Protein AF-A0A3M1CKU2-F1 (afdb_monomer_lite)

Foldseek 3Di:
DDDDDPPPPDPPPPDDVVVLVVLVVVLVVLLVVLVVVLVVLVVVLVVLVVVLVVVLVVLVVVLVVLLVVLVVVLVPDPPCNPVSVVVSVVVSVVSVVVSVVVNVVSVVVSVVVNVVSVVVSVVSVVVSVVSVCVSVVVPPQPFPKWKWKWFQDPFFIKIWIWTAGPVRDIDIDIDRPPPDPVGGGWAFPCVVDPDQQWDQPDWDDDPPDPDTDGDIDRSRRPTCGMDMDMCPPDD

pLDDT: mean 78.22, std 14.96, range [34.41, 97.31]

Sequence (235 aa):
MKYLYGDLTEFPAGENILASLEKMLVMSVELLLFEAAANEILADMENRRGWLAEFLQKLKSIRKDLEVLFRRRIDAENDWGKHFEKLAVQLTEAISSCCTSARNKTVSSVEDEIRQLEHRLSEIRARALEACRKFFTPSSLPIRSNRLTCRLEQGSYYAALSVTDIAGITCVYDSPTPGGEIFTEPRKLSDLVPGRCELAVGLKKSWLKKEPVAEIVKAGDFVLSVVVDSDDSAS

Secondary structure (DSSP, 8-state):
---SS------TT---HHHHHHHHHHHHHHHHHHHHHHHHHHHHHHHHHHHHHHHHHHHHHHHHHHHHHHHHHHTT-TTTHHHHHHHHHHHHHHHHHHHHHHHHHHHHHHHHHHHHHHHHHHHHHHHHHHHHHHHHTT--PPEEEEEEEEEEETTEEEEEEEEEETT--EEEEEEES-S-TTSSSPPBHHHHS-S--EEEEEEE--SS-SS-EEEEEEGGG-B--EEEEE-----

Radius of gyration: 36.43 Å; chains: 1; bounding box: 69×71×118 Å

Structure (mmCIF, N/CA/C/O backbone):
data_AF-A0A3M1CKU2-F1
#
_entry.id   AF-A0A3M1CKU2-F1
#
loop_
_atom_site.group_PDB
_atom_site.id
_atom_site.type_symbol
_atom_site.label_atom_id
_atom_site.label_alt_id
_atom_site.label_comp_id
_atom_site.label_asym_id
_atom_site.label_entity_id
_atom_site.label_seq_id
_atom_site.pdbx_PDB_ins_code
_atom_site.Cartn_x
_atom_site.Cartn_y
_atom_site.Cartn_z
_atom_site.occupancy
_atom_site.B_iso_or_equiv
_atom_site.auth_seq_id
_atom_site.auth_comp_id
_atom_site.auth_asym_id
_atom_site.auth_atom_id
_atom_site.pdbx_PDB_model_num
ATOM 1 N N . MET A 1 1 ? -31.949 -40.329 22.149 1.00 37.47 1 MET A N 1
ATOM 2 C CA . MET A 1 1 ? -30.498 -40.081 22.270 1.00 37.47 1 MET A CA 1
ATOM 3 C C . MET A 1 1 ? -30.302 -38.865 23.156 1.00 37.47 1 MET A C 1
ATOM 5 O O . MET A 1 1 ? -30.868 -37.822 22.867 1.00 37.47 1 MET A O 1
ATOM 9 N N . LYS A 1 2 ? -29.626 -39.069 24.288 1.00 37.75 2 LYS A N 1
ATOM 10 C CA . LYS A 1 2 ? -29.254 -38.072 25.299 1.00 37.75 2 LYS A CA 1
ATOM 11 C C . LYS A 1 2 ? -27.810 -37.623 25.026 1.00 37.75 2 LYS A C 1
ATOM 13 O O . LYS A 1 2 ? -27.028 -38.444 24.555 1.00 37.75 2 LYS A O 1
ATOM 18 N N . TYR A 1 3 ? -27.520 -36.394 25.460 1.00 39.50 3 TYR A N 1
ATOM 19 C CA . TYR A 1 3 ? -26.232 -35.698 25.630 1.00 39.50 3 TYR A CA 1
ATOM 20 C C . TYR A 1 3 ? -25.813 -34.697 24.537 1.00 39.50 3 TYR A C 1
ATOM 22 O O . TYR A 1 3 ? -25.813 -35.023 23.357 1.00 39.50 3 TYR A O 1
ATOM 30 N N . LEU A 1 4 ? -25.406 -33.511 25.038 1.00 39.44 4 LEU A N 1
ATOM 31 C CA . LEU A 1 4 ? -24.674 -32.379 24.429 1.00 39.44 4 LEU A CA 1
ATOM 32 C C . LEU A 1 4 ? -25.415 -31.091 24.005 1.00 39.44 4 LEU A C 1
ATOM 34 O O . LEU A 1 4 ? -24.950 -30.420 23.101 1.00 39.44 4 LEU A O 1
ATOM 38 N N . TYR A 1 5 ? -26.477 -30.652 24.694 1.00 42.12 5 TYR A N 1
ATOM 39 C CA . TYR A 1 5 ? -26.958 -29.248 24.582 1.00 42.12 5 TYR A CA 1
ATOM 40 C C . TYR A 1 5 ? -27.562 -28.707 25.893 1.00 42.12 5 TYR A C 1
ATOM 42 O O . TYR A 1 5 ? -28.572 -28.013 25.880 1.00 42.12 5 TYR A O 1
ATOM 50 N N . GLY A 1 6 ? -27.008 -29.093 27.046 1.00 39.06 6 GLY A N 1
ATOM 51 C CA . GLY A 1 6 ? -27.710 -28.966 28.331 1.00 39.06 6 GLY A CA 1
ATOM 52 C C . GLY A 1 6 ? -27.014 -28.199 29.448 1.00 39.06 6 GLY A C 1
ATOM 53 O O . GLY A 1 6 ? -27.461 -28.360 30.572 1.00 39.06 6 GLY A O 1
ATOM 54 N N . ASP A 1 7 ? -25.946 -27.435 29.191 1.00 41.53 7 ASP A N 1
ATOM 55 C CA . ASP A 1 7 ? -25.287 -26.671 30.271 1.00 41.53 7 ASP A CA 1
ATOM 56 C C . ASP A 1 7 ? -24.643 -25.349 29.812 1.00 41.53 7 ASP A C 1
ATOM 58 O O . ASP A 1 7 ? -23.622 -24.903 30.323 1.00 41.53 7 ASP A O 1
ATOM 62 N N . LEU A 1 8 ? -25.262 -24.693 28.828 1.00 43.75 8 LEU A N 1
ATOM 63 C CA . LEU A 1 8 ? -25.178 -23.237 28.718 1.00 43.75 8 LEU A CA 1
ATOM 64 C C . LEU A 1 8 ? -26.474 -22.694 29.309 1.00 43.75 8 LEU A C 1
ATOM 66 O O . LEU A 1 8 ? -27.386 -22.293 28.589 1.00 43.75 8 LEU A O 1
ATOM 70 N N . THR A 1 9 ? -26.587 -22.780 30.634 1.00 39.66 9 THR A N 1
ATOM 71 C CA . THR A 1 9 ? -27.531 -21.963 31.392 1.00 39.66 9 THR A CA 1
ATOM 72 C C . THR A 1 9 ? -27.326 -20.515 30.962 1.00 39.66 9 THR A C 1
ATOM 74 O O . THR A 1 9 ? -26.259 -19.958 31.203 1.00 39.66 9 THR A O 1
ATOM 77 N N . GLU A 1 10 ? -28.312 -19.993 30.233 1.00 44.41 10 GLU A N 1
ATOM 78 C CA . GLU A 1 10 ? -28.584 -18.583 29.948 1.00 44.41 10 GLU A CA 1
ATOM 79 C C . GLU A 1 10 ? -27.350 -17.676 30.039 1.00 44.41 10 GLU A C 1
ATOM 81 O O . GLU A 1 10 ? -27.072 -17.063 31.070 1.00 44.41 10 GLU A O 1
ATOM 86 N N . PHE A 1 11 ? -26.598 -17.579 28.935 1.00 43.34 11 PHE A N 1
ATOM 87 C CA . PHE A 1 11 ? -25.601 -16.520 28.803 1.00 43.34 11 PHE A CA 1
ATOM 88 C C . PHE A 1 11 ? -26.337 -15.181 29.023 1.00 43.34 11 PHE A C 1
ATOM 90 O O . PHE A 1 11 ? -27.325 -14.941 28.319 1.00 43.34 11 PHE A O 1
ATOM 97 N N . PRO A 1 12 ? -25.912 -14.315 29.967 1.00 47.09 12 PRO A N 1
ATOM 98 C CA . PRO A 1 12 ? -26.720 -13.187 30.457 1.00 47.09 12 PRO A CA 1
ATOM 99 C C . PRO A 1 12 ? -27.177 -12.185 29.384 1.00 47.09 12 PRO A C 1
ATOM 101 O O . PRO A 1 12 ? -28.039 -11.352 29.643 1.00 47.09 12 PRO A O 1
ATOM 104 N N . ALA A 1 13 ? -26.595 -12.250 28.185 1.00 53.44 13 ALA A N 1
ATOM 105 C CA . ALA A 1 13 ? -26.835 -11.327 27.084 1.00 53.44 13 ALA A CA 1
ATOM 106 C C . ALA A 1 13 ? -27.963 -11.746 26.116 1.00 53.44 13 ALA A C 1
ATOM 108 O O . ALA A 1 13 ? -28.305 -10.967 25.232 1.00 53.44 13 ALA A O 1
ATOM 109 N N . GLY A 1 14 ? -28.539 -12.953 26.222 1.00 55.00 14 GLY A N 1
ATOM 110 C CA . GLY A 1 14 ? -29.572 -13.410 25.272 1.00 55.00 14 GLY A CA 1
ATOM 111 C C . GLY A 1 14 ? -29.089 -13.514 23.813 1.00 55.00 14 GLY A C 1
ATOM 112 O O . GLY A 1 14 ? -29.900 -13.594 22.889 1.00 55.00 14 GLY A O 1
ATOM 113 N N . GLU A 1 15 ? -27.774 -13.503 23.587 1.00 57.62 15 GLU A N 1
ATOM 114 C CA . GLU A 1 15 ? -27.179 -13.522 22.255 1.00 57.62 15 GLU A CA 1
ATOM 115 C C . GLU A 1 15 ? -27.093 -14.944 21.694 1.00 57.62 15 GLU A C 1
ATOM 117 O O . GLU A 1 15 ? -26.625 -15.886 22.338 1.00 57.62 15 GLU A O 1
ATOM 122 N N . ASN A 1 16 ? -27.522 -15.100 20.442 1.00 68.69 16 ASN A N 1
ATOM 123 C CA . ASN A 1 16 ? -27.410 -16.355 19.712 1.00 68.69 16 ASN A CA 1
ATOM 124 C C . ASN A 1 16 ? -25.954 -16.572 19.260 1.00 68.69 16 ASN A C 1
ATOM 126 O O . ASN A 1 16 ? -25.565 -16.171 18.164 1.00 68.69 16 ASN A O 1
ATOM 130 N N . ILE A 1 17 ? -25.160 -17.228 20.110 1.00 68.31 17 ILE A N 1
ATOM 131 C CA . ILE A 1 17 ? -23.734 -17.529 19.881 1.00 68.31 17 ILE A CA 1
ATOM 132 C C . ILE A 1 17 ? -23.503 -18.240 18.539 1.00 68.31 17 ILE A C 1
ATOM 134 O O . ILE A 1 17 ? -22.535 -17.940 17.844 1.00 68.31 17 ILE A O 1
ATOM 138 N N . LEU A 1 18 ? -24.399 -19.149 18.137 1.00 75.31 18 LEU A N 1
ATOM 139 C CA . LEU A 1 18 ? -24.287 -19.852 16.855 1.00 75.31 18 LEU A CA 1
ATOM 140 C C . LEU A 1 18 ? -24.434 -18.890 15.669 1.00 75.31 18 LEU A C 1
ATOM 142 O O . LEU A 1 18 ? -23.650 -18.968 14.728 1.00 75.31 18 LEU A O 1
ATOM 146 N N . ALA A 1 19 ? -25.371 -17.942 15.743 1.00 73.12 19 ALA A N 1
ATOM 147 C CA . ALA A 1 19 ? -25.525 -16.909 14.720 1.00 73.12 19 ALA A CA 1
ATOM 148 C C . ALA A 1 19 ? -24.319 -15.951 14.675 1.00 73.12 19 ALA A C 1
ATOM 150 O O . ALA A 1 19 ? -23.937 -15.489 13.601 1.00 73.12 19 ALA A O 1
ATOM 151 N N . SER A 1 20 ? -23.692 -15.659 15.819 1.00 70.81 20 SER A N 1
ATOM 152 C CA . SER A 1 20 ? -22.456 -14.865 15.870 1.00 70.81 20 SER A CA 1
ATOM 153 C C . SER A 1 20 ? -21.267 -15.610 15.256 1.00 70.81 20 SER A C 1
ATOM 155 O O . SER A 1 20 ? -20.510 -15.016 14.490 1.00 70.81 20 SER A O 1
ATOM 157 N N . LEU A 1 21 ? -21.133 -16.915 15.519 1.00 74.88 21 LEU A N 1
ATOM 158 C CA . LEU A 1 21 ? -20.111 -17.768 14.900 1.00 74.88 21 LEU A CA 1
ATOM 159 C C . LEU A 1 21 ? -20.299 -17.885 13.383 1.00 74.88 21 LEU A C 1
ATOM 161 O O . LEU A 1 21 ? -19.323 -17.808 12.641 1.00 74.88 21 LEU A O 1
ATOM 165 N N . GLU A 1 22 ? -21.538 -18.021 12.912 1.00 81.25 22 GLU A N 1
ATOM 166 C CA . GLU A 1 22 ? -21.852 -18.025 11.481 1.00 81.25 22 GLU A CA 1
ATOM 167 C C . GLU A 1 22 ? -21.441 -16.701 10.819 1.00 81.25 22 GLU A C 1
ATOM 169 O O . GLU A 1 22 ? -20.703 -16.705 9.834 1.00 81.25 22 GLU A O 1
ATOM 174 N N . LYS A 1 23 ? -21.829 -15.558 11.404 1.00 80.75 23 LYS A N 1
ATOM 175 C CA . LYS A 1 23 ? -21.418 -14.227 10.923 1.00 80.75 23 LYS A CA 1
ATOM 176 C C . LYS A 1 23 ? -19.901 -14.046 10.929 1.00 80.75 23 LYS A C 1
ATOM 178 O O . LYS A 1 23 ? -19.362 -13.432 10.011 1.00 80.75 23 LYS A O 1
ATOM 183 N N . MET A 1 24 ? -19.220 -14.585 11.939 1.00 81.50 24 MET A N 1
ATOM 184 C CA . MET A 1 24 ? -17.763 -14.535 12.040 1.00 81.50 24 MET A CA 1
ATOM 185 C C . MET A 1 24 ? -17.117 -15.314 10.896 1.00 81.50 24 MET A C 1
ATOM 187 O O . MET A 1 24 ? -16.242 -14.778 10.225 1.00 81.50 24 MET A O 1
ATOM 191 N N . LEU A 1 25 ? -17.577 -16.541 10.631 1.00 82.88 25 LEU A N 1
ATOM 192 C CA . LEU A 1 25 ? -17.074 -17.356 9.524 1.00 82.88 25 LEU A CA 1
ATOM 193 C C . LEU A 1 25 ? -17.294 -16.672 8.170 1.00 82.88 25 LEU A C 1
ATOM 195 O O . LEU A 1 25 ? -16.375 -16.643 7.355 1.00 82.88 25 LEU A O 1
ATOM 199 N N . VAL A 1 26 ? -18.472 -16.079 7.947 1.00 87.88 26 VAL A N 1
ATOM 200 C CA . VAL A 1 26 ? -18.772 -15.320 6.720 1.00 87.88 26 VAL A CA 1
ATOM 201 C C . VAL A 1 26 ? -17.809 -14.143 6.558 1.00 87.88 26 VAL A C 1
ATOM 203 O O . VAL A 1 26 ? -17.167 -14.026 5.516 1.00 87.88 26 VAL A O 1
ATOM 206 N N . MET A 1 27 ? -17.636 -13.323 7.601 1.00 88.38 27 MET A N 1
ATOM 207 C CA . MET A 1 27 ? -16.682 -12.210 7.585 1.00 88.38 27 MET A CA 1
ATOM 208 C C . MET A 1 27 ? -15.252 -12.704 7.324 1.00 88.38 27 MET A C 1
ATOM 210 O O . MET A 1 27 ? -14.544 -12.116 6.512 1.00 88.38 27 MET A O 1
ATOM 214 N N . SER A 1 28 ? -14.804 -13.774 7.987 1.00 81.25 28 SER A N 1
ATOM 215 C CA . SER A 1 28 ? -13.455 -14.313 7.792 1.00 81.25 28 SER A CA 1
ATOM 216 C C . SER A 1 28 ? -13.220 -14.758 6.348 1.00 81.25 28 SER A C 1
ATOM 218 O O . SER A 1 28 ? -12.161 -14.474 5.793 1.00 81.25 28 SER A O 1
ATOM 220 N N . VAL A 1 29 ? -14.204 -15.407 5.718 1.00 92.12 29 VAL A N 1
ATOM 221 C CA . VAL A 1 29 ? -14.121 -15.781 4.298 1.00 92.12 29 VAL A CA 1
ATOM 222 C C . VAL A 1 29 ? -14.060 -14.538 3.407 1.00 92.12 29 VAL A C 1
ATOM 224 O O . VAL A 1 29 ? -13.216 -14.482 2.515 1.00 92.12 29 VAL A O 1
ATOM 227 N N . GLU A 1 30 ? -14.890 -13.522 3.655 1.00 90.38 30 GLU A N 1
ATOM 228 C CA . GLU A 1 30 ? -14.845 -12.259 2.904 1.00 90.38 30 GLU A CA 1
ATOM 229 C C . GLU A 1 30 ? -13.482 -11.562 3.024 1.00 90.38 30 GLU A C 1
ATOM 231 O O . GLU A 1 30 ? -12.923 -11.122 2.019 1.00 90.38 30 GLU A O 1
ATOM 236 N N . LEU A 1 31 ? -12.910 -11.509 4.230 1.00 86.19 31 LEU A N 1
ATOM 237 C CA . LEU A 1 31 ? -11.593 -10.916 4.465 1.00 86.19 31 LEU A CA 1
ATOM 238 C C . LEU A 1 31 ? -10.481 -11.666 3.732 1.00 86.19 31 LEU A C 1
ATOM 240 O O . LEU A 1 31 ? -9.637 -11.019 3.116 1.00 86.19 31 LEU A O 1
ATOM 244 N N . LEU A 1 32 ? -10.512 -13.001 3.727 1.00 88.31 32 LEU A N 1
ATOM 245 C CA . LEU A 1 32 ? -9.554 -13.811 2.968 1.00 88.31 32 LEU A CA 1
ATOM 246 C C . LEU A 1 32 ? -9.661 -13.556 1.457 1.00 88.31 32 LEU A C 1
ATOM 248 O O . LEU A 1 32 ? -8.644 -13.484 0.769 1.00 88.31 32 LEU A O 1
ATOM 252 N N . LEU A 1 33 ? -10.877 -13.376 0.932 1.00 94.38 33 LEU A N 1
ATOM 253 C CA . LEU A 1 33 ? -11.084 -13.025 -0.476 1.00 94.38 33 LEU A CA 1
ATOM 254 C C . LEU A 1 33 ? -10.551 -11.621 -0.799 1.00 94.38 33 LEU A C 1
ATOM 256 O O . LEU A 1 33 ? -9.923 -11.428 -1.841 1.00 94.38 33 LEU A O 1
ATOM 260 N N . PHE A 1 34 ? -10.761 -10.643 0.088 1.00 92.25 34 PHE A N 1
ATOM 261 C CA . PHE A 1 34 ? -10.198 -9.301 -0.080 1.00 92.25 34 PHE A CA 1
ATOM 262 C C . PHE A 1 34 ? -8.671 -9.296 0.008 1.00 92.25 34 PHE A C 1
ATOM 264 O O . PHE A 1 34 ? -8.025 -8.598 -0.771 1.00 92.25 34 PHE A O 1
ATOM 271 N N . GLU A 1 35 ? -8.091 -10.083 0.912 1.00 90.50 35 GLU A N 1
ATOM 272 C CA . GLU A 1 35 ? -6.643 -10.240 1.035 1.00 90.50 35 GLU A CA 1
ATOM 273 C C . GLU A 1 35 ? -6.039 -10.866 -0.227 1.00 90.50 35 GLU A C 1
ATOM 275 O O . GLU A 1 35 ? -5.068 -10.337 -0.770 1.00 90.50 35 GLU A O 1
ATOM 280 N N . ALA A 1 36 ? -6.648 -11.933 -0.753 1.00 94.00 36 ALA A N 1
ATOM 281 C CA . ALA A 1 36 ? -6.222 -12.549 -2.007 1.00 94.00 36 ALA A CA 1
ATOM 282 C C . ALA A 1 36 ? -6.248 -11.542 -3.171 1.00 94.00 36 ALA A C 1
ATOM 284 O O . ALA A 1 36 ? -5.242 -11.373 -3.861 1.00 94.00 36 ALA A O 1
ATOM 285 N N . ALA A 1 37 ? -7.349 -10.801 -3.331 1.00 95.06 37 ALA A N 1
ATOM 286 C CA . ALA A 1 37 ? -7.475 -9.783 -4.374 1.00 95.06 37 ALA A CA 1
ATOM 287 C C . ALA A 1 37 ? -6.471 -8.624 -4.203 1.00 95.06 37 ALA A C 1
ATOM 289 O O . ALA A 1 37 ? -5.939 -8.103 -5.185 1.00 95.06 37 ALA A O 1
ATOM 290 N N . ALA A 1 38 ? -6.185 -8.211 -2.964 1.00 92.38 38 ALA A N 1
ATOM 291 C CA . ALA A 1 38 ? -5.171 -7.197 -2.685 1.00 92.38 38 ALA A CA 1
ATOM 292 C C . ALA A 1 38 ? -3.764 -7.685 -3.065 1.00 92.38 38 ALA A C 1
ATOM 294 O O . ALA A 1 38 ? -2.995 -6.929 -3.661 1.00 92.38 38 ALA A O 1
ATOM 295 N N . ASN A 1 39 ? -3.443 -8.946 -2.766 1.00 93.31 39 ASN A N 1
ATOM 296 C CA . ASN A 1 39 ? -2.162 -9.557 -3.115 1.00 93.31 39 ASN A CA 1
ATOM 297 C C . ASN A 1 39 ? -1.973 -9.684 -4.633 1.00 93.31 39 ASN A C 1
ATOM 299 O O . ASN A 1 39 ? -0.881 -9.409 -5.126 1.00 93.31 39 ASN A O 1
ATOM 303 N N . GLU A 1 40 ? -3.027 -10.020 -5.382 1.00 96.69 40 GLU A N 1
ATOM 304 C CA . GLU A 1 40 ? -2.993 -10.025 -6.852 1.00 96.69 40 GLU A CA 1
ATOM 305 C C . GLU A 1 40 ? -2.669 -8.636 -7.418 1.00 96.69 40 GLU A C 1
ATOM 307 O O . GLU A 1 40 ? -1.781 -8.498 -8.257 1.00 96.69 40 GLU A O 1
ATOM 312 N N . ILE A 1 41 ? -3.316 -7.583 -6.907 1.00 95.56 41 ILE A N 1
ATOM 313 C CA . ILE A 1 41 ? -3.045 -6.206 -7.348 1.00 95.56 41 ILE A CA 1
ATOM 314 C C . ILE A 1 41 ? -1.608 -5.786 -7.024 1.00 95.56 41 ILE A C 1
ATOM 316 O O . ILE A 1 41 ? -0.950 -5.150 -7.849 1.00 95.56 41 ILE A O 1
ATOM 320 N N . LEU A 1 42 ? -1.105 -6.136 -5.838 1.00 94.62 42 LEU A N 1
ATOM 321 C CA . LEU A 1 42 ? 0.278 -5.846 -5.456 1.00 94.62 42 LEU A CA 1
ATOM 322 C C . LEU A 1 42 ? 1.279 -6.566 -6.370 1.00 94.62 42 LEU A C 1
ATOM 324 O O . LEU A 1 42 ? 2.264 -5.956 -6.790 1.00 94.62 42 LEU A O 1
ATOM 328 N N . ALA A 1 43 ? 1.008 -7.825 -6.722 1.00 96.56 43 ALA A N 1
ATOM 329 C CA . ALA A 1 43 ? 1.819 -8.575 -7.674 1.00 96.56 43 ALA A CA 1
ATOM 330 C C . ALA A 1 43 ? 1.796 -7.931 -9.072 1.00 96.56 43 ALA A C 1
ATOM 332 O O . ALA A 1 43 ? 2.846 -7.779 -9.696 1.00 96.56 43 ALA A O 1
ATOM 333 N N . ASP A 1 44 ? 0.632 -7.475 -9.542 1.00 96.81 44 ASP A N 1
ATOM 334 C CA . ASP A 1 44 ? 0.502 -6.764 -10.817 1.00 96.81 44 ASP A CA 1
ATOM 335 C C . ASP A 1 44 ? 1.289 -5.447 -10.837 1.00 96.81 44 ASP A C 1
ATOM 337 O O . ASP A 1 44 ? 1.977 -5.149 -11.818 1.00 96.81 44 ASP A O 1
ATOM 341 N N . MET A 1 45 ? 1.243 -4.669 -9.752 1.00 95.69 45 MET A N 1
ATOM 342 C CA . MET A 1 45 ? 2.039 -3.444 -9.620 1.00 95.69 45 MET A CA 1
ATOM 343 C C . MET A 1 45 ? 3.541 -3.738 -9.699 1.00 95.69 45 MET A C 1
ATOM 345 O O . MET A 1 45 ? 4.273 -3.024 -10.391 1.00 95.69 45 MET A O 1
ATOM 349 N N . GLU A 1 46 ? 4.004 -4.790 -9.022 1.00 95.94 46 GLU A N 1
ATOM 350 C CA . GLU A 1 46 ? 5.410 -5.193 -9.047 1.00 95.94 46 GLU A CA 1
ATOM 351 C C . GLU A 1 46 ? 5.833 -5.669 -10.442 1.00 95.94 46 GLU A C 1
ATOM 353 O O . GLU A 1 46 ? 6.858 -5.228 -10.965 1.00 95.94 46 GLU A O 1
ATOM 358 N N . ASN A 1 47 ? 4.993 -6.462 -11.113 1.00 97.12 47 ASN A N 1
ATOM 359 C CA . ASN A 1 47 ? 5.222 -6.898 -12.490 1.00 97.12 47 ASN A CA 1
ATOM 360 C C . ASN A 1 47 ? 5.348 -5.708 -13.456 1.00 97.12 47 ASN A C 1
ATOM 362 O O . ASN A 1 47 ? 6.242 -5.687 -14.305 1.00 97.12 47 ASN A O 1
ATOM 366 N N . ARG A 1 48 ? 4.495 -4.683 -13.317 1.00 95.75 48 ARG A N 1
ATOM 367 C CA . ARG A 1 48 ? 4.552 -3.462 -14.143 1.00 95.75 48 ARG A CA 1
ATOM 368 C C . ARG A 1 48 ? 5.828 -2.659 -13.896 1.00 95.75 48 ARG A C 1
ATOM 370 O O . ARG A 1 48 ? 6.445 -2.184 -14.853 1.00 95.75 48 ARG A O 1
ATOM 377 N N . ARG A 1 49 ? 6.264 -2.546 -12.638 1.00 95.31 49 ARG A N 1
ATOM 378 C CA . ARG A 1 49 ? 7.534 -1.897 -12.269 1.00 95.31 49 ARG A CA 1
ATOM 379 C C . ARG A 1 49 ? 8.739 -2.658 -12.818 1.00 95.31 49 ARG A C 1
ATOM 381 O O . ARG A 1 49 ? 9.622 -2.037 -13.412 1.00 95.31 49 ARG A O 1
ATOM 388 N N . GLY A 1 50 ? 8.744 -3.984 -12.684 1.00 96.81 50 GLY A N 1
ATOM 389 C CA . GLY A 1 50 ? 9.777 -4.860 -13.236 1.00 96.81 50 GLY A CA 1
ATOM 390 C C . GLY A 1 50 ? 9.875 -4.739 -14.756 1.00 96.81 50 GLY A C 1
ATOM 391 O O . GLY A 1 50 ? 10.954 -4.478 -15.293 1.00 96.81 50 GLY A O 1
ATOM 392 N N . TRP A 1 51 ? 8.737 -4.807 -15.453 1.00 97.31 51 TRP A N 1
ATOM 393 C CA . TRP A 1 51 ? 8.676 -4.616 -16.902 1.00 97.31 51 TRP A CA 1
ATOM 394 C C . TRP A 1 51 ? 9.214 -3.246 -17.335 1.00 97.31 51 TRP A C 1
ATOM 396 O O . TRP A 1 51 ? 10.002 -3.160 -18.280 1.00 97.31 51 TRP A O 1
ATOM 406 N N . LEU A 1 52 ? 8.839 -2.169 -16.633 1.00 96.50 52 LEU A N 1
ATOM 407 C CA . LEU A 1 52 ? 9.326 -0.824 -16.937 1.00 96.50 52 LEU A CA 1
ATOM 408 C C . LEU A 1 52 ? 10.848 -0.730 -16.767 1.00 96.50 52 LEU A C 1
ATOM 410 O O . LEU A 1 52 ? 11.527 -0.152 -17.618 1.00 96.50 52 LEU A O 1
ATOM 414 N N . ALA A 1 53 ? 11.396 -1.316 -15.701 1.00 96.00 53 ALA A N 1
ATOM 415 C CA . ALA A 1 53 ? 12.836 -1.350 -15.472 1.00 96.00 53 ALA A CA 1
ATOM 416 C C . ALA A 1 53 ? 13.574 -2.074 -16.613 1.00 96.00 53 ALA A C 1
ATOM 418 O O . ALA A 1 53 ? 14.531 -1.522 -17.172 1.00 96.00 53 ALA A O 1
ATOM 419 N N . GLU A 1 54 ? 13.089 -3.250 -17.025 1.00 96.81 54 GLU A N 1
ATOM 420 C CA . GLU A 1 54 ? 13.644 -3.988 -18.164 1.00 96.81 54 GLU A CA 1
ATOM 421 C C . GLU A 1 54 ? 13.558 -3.198 -19.471 1.00 96.81 54 GLU A C 1
ATOM 423 O O . GLU A 1 54 ? 14.526 -3.137 -20.234 1.00 96.81 54 GLU A O 1
ATOM 428 N N . PHE A 1 55 ? 12.404 -2.584 -19.743 1.00 95.44 55 PHE A N 1
ATOM 429 C CA . PHE A 1 55 ? 12.190 -1.776 -20.936 1.00 95.44 55 PHE A CA 1
ATOM 430 C C . PHE A 1 55 ? 13.187 -0.615 -20.999 1.00 95.44 55 PHE A C 1
ATOM 432 O O . PHE A 1 55 ? 13.845 -0.411 -22.021 1.00 95.44 55 PHE A O 1
ATOM 439 N N . LEU A 1 56 ? 13.363 0.116 -19.894 1.00 94.81 56 LEU A N 1
ATOM 440 C CA . LEU A 1 56 ? 14.307 1.231 -19.818 1.00 94.81 56 LEU A CA 1
ATOM 441 C C . LEU A 1 56 ? 15.761 0.773 -19.976 1.00 94.81 56 LEU A C 1
ATOM 443 O O . LEU A 1 56 ? 16.563 1.486 -20.586 1.00 94.81 56 LEU A O 1
ATOM 447 N N . GLN A 1 57 ? 16.113 -0.403 -19.456 1.00 96.06 57 GLN A N 1
ATOM 448 C CA . GLN A 1 57 ? 17.439 -0.985 -19.648 1.00 96.06 57 GLN A CA 1
ATOM 449 C C . GLN A 1 57 ? 17.675 -1.376 -21.112 1.00 96.06 57 GLN A C 1
ATOM 451 O O . GLN A 1 57 ? 18.702 -0.997 -21.681 1.00 96.06 57 GLN A O 1
ATOM 456 N N . LYS A 1 58 ? 16.715 -2.062 -21.747 1.00 94.44 58 LYS A N 1
ATOM 457 C CA . LYS A 1 58 ? 16.768 -2.431 -23.173 1.00 94.44 58 LYS A CA 1
ATOM 458 C C . LYS A 1 58 ? 16.880 -1.191 -24.059 1.00 94.44 58 LYS A C 1
ATOM 460 O O . LYS A 1 58 ? 17.743 -1.141 -24.929 1.00 94.44 58 LYS A O 1
ATOM 465 N N . LEU A 1 59 ? 16.092 -0.154 -23.783 1.00 93.50 59 LEU A N 1
ATOM 466 C CA . LEU A 1 59 ? 16.129 1.111 -24.518 1.00 93.50 59 LEU A CA 1
ATOM 467 C C . LEU A 1 59 ? 17.500 1.802 -24.415 1.00 93.50 59 LEU A C 1
ATOM 469 O O . LEU A 1 59 ? 18.025 2.290 -25.416 1.00 93.50 59 LEU A O 1
ATOM 473 N N . LYS A 1 60 ? 18.108 1.814 -23.219 1.00 92.38 60 LYS A N 1
ATOM 474 C CA . LYS A 1 60 ? 19.474 2.326 -23.018 1.00 92.38 60 LYS A CA 1
ATOM 475 C C . LYS A 1 60 ? 20.517 1.495 -23.769 1.00 92.38 60 LYS A C 1
ATOM 477 O O . LYS A 1 60 ? 21.429 2.084 -24.344 1.00 92.38 60 LYS A O 1
ATOM 482 N N . SER A 1 61 ? 20.386 0.165 -23.773 1.00 93.69 61 SER A N 1
ATOM 483 C CA . SER A 1 61 ? 21.293 -0.723 -24.515 1.00 93.69 61 SER A CA 1
ATOM 484 C C . SER A 1 61 ? 21.220 -0.452 -26.010 1.00 93.69 61 SER A C 1
ATOM 486 O O . SER A 1 61 ? 22.241 -0.140 -26.607 1.00 93.69 61 SER A O 1
ATOM 488 N N . ILE A 1 62 ? 20.013 -0.448 -26.587 1.00 90.50 62 ILE A N 1
ATOM 489 C CA . ILE A 1 62 ? 19.794 -0.190 -28.018 1.00 90.50 62 ILE A CA 1
ATOM 490 C C . ILE A 1 62 ? 20.424 1.141 -28.429 1.00 90.50 62 ILE A C 1
ATOM 492 O O . ILE A 1 62 ? 21.142 1.208 -29.424 1.00 90.50 62 ILE A O 1
ATOM 496 N N . ARG A 1 63 ? 20.200 2.200 -27.640 1.00 89.44 63 ARG A N 1
ATOM 497 C CA . ARG A 1 63 ? 20.819 3.504 -27.891 1.00 89.44 63 ARG A CA 1
ATOM 498 C C . ARG A 1 63 ? 22.348 3.409 -27.911 1.00 89.44 63 ARG A C 1
ATOM 500 O O . ARG A 1 63 ? 22.970 3.909 -28.843 1.00 89.44 63 ARG A O 1
ATOM 507 N N . LYS A 1 64 ? 22.947 2.774 -26.900 1.00 91.06 64 LYS A N 1
ATOM 508 C CA . LYS A 1 64 ? 24.404 2.621 -26.788 1.00 91.06 64 LYS A CA 1
ATOM 509 C C . LYS A 1 64 ? 24.981 1.799 -27.944 1.00 91.06 64 LYS A C 1
ATOM 511 O O . LYS A 1 64 ? 26.011 2.174 -28.493 1.00 91.06 64 LYS A O 1
ATOM 516 N N . ASP A 1 65 ? 24.322 0.708 -28.318 1.00 90.81 65 ASP A N 1
ATOM 517 C CA . ASP A 1 65 ? 24.765 -0.176 -29.397 1.00 90.81 65 ASP A CA 1
ATOM 518 C C . ASP A 1 65 ? 24.746 0.559 -30.742 1.00 90.81 65 ASP A C 1
ATOM 520 O O . ASP A 1 65 ? 25.716 0.491 -31.499 1.00 90.81 65 ASP A O 1
ATOM 524 N N . LEU A 1 66 ? 23.699 1.350 -31.001 1.00 87.12 66 LEU A N 1
ATOM 525 C CA . LEU A 1 66 ? 23.617 2.211 -32.181 1.00 87.12 66 LEU A CA 1
ATOM 526 C C . LEU A 1 66 ? 24.713 3.287 -32.182 1.00 87.12 66 LEU A C 1
ATOM 528 O O . LEU A 1 66 ? 25.409 3.436 -33.184 1.00 87.12 66 LEU A O 1
ATOM 532 N N . GLU A 1 67 ? 24.928 3.990 -31.065 1.00 85.00 67 GLU A N 1
ATOM 533 C CA . GLU A 1 67 ? 26.002 4.989 -30.932 1.00 85.00 67 GLU A CA 1
ATOM 534 C C . GLU A 1 67 ? 27.393 4.384 -31.211 1.00 85.00 67 GLU A C 1
ATOM 536 O O . GLU A 1 67 ? 28.212 4.986 -31.909 1.00 85.00 67 GLU A O 1
ATOM 541 N N . VAL A 1 68 ? 27.662 3.173 -30.709 1.00 88.69 68 VAL A N 1
ATOM 542 C CA . VAL A 1 68 ? 28.923 2.453 -30.950 1.00 88.69 68 VAL A CA 1
ATOM 543 C C . VAL A 1 68 ? 29.065 2.042 -32.416 1.00 88.69 68 VAL A C 1
ATOM 545 O O . VAL A 1 68 ? 30.151 2.190 -32.980 1.00 88.69 68 VAL A O 1
ATOM 548 N N . LEU A 1 69 ? 27.999 1.538 -33.045 1.00 86.38 69 LEU A N 1
ATOM 549 C CA . LEU A 1 69 ? 28.011 1.153 -34.458 1.00 86.38 69 LEU A CA 1
ATOM 550 C C . LEU A 1 69 ? 28.292 2.350 -35.371 1.00 86.38 69 LEU A C 1
ATOM 552 O O . LEU A 1 69 ? 29.119 2.233 -36.276 1.00 86.38 69 LEU A O 1
ATOM 556 N N . PHE A 1 70 ? 27.669 3.504 -35.107 1.00 82.38 70 PHE A N 1
ATOM 557 C CA . PHE A 1 70 ? 27.930 4.718 -35.878 1.00 82.38 70 PHE A CA 1
ATOM 558 C C . PHE A 1 70 ? 29.371 5.198 -35.713 1.00 82.38 70 PHE A C 1
ATOM 560 O O . PHE A 1 70 ? 30.031 5.438 -36.720 1.00 82.38 70 PHE A O 1
ATOM 567 N N . ARG A 1 71 ? 29.904 5.252 -34.482 1.00 80.56 71 ARG A N 1
ATOM 568 C CA . ARG A 1 71 ? 31.308 5.643 -34.244 1.00 80.56 71 ARG A CA 1
ATOM 569 C C . ARG A 1 71 ? 32.299 4.737 -34.967 1.00 80.56 71 ARG A C 1
ATOM 571 O O . ARG A 1 71 ? 33.134 5.229 -35.712 1.00 80.56 71 ARG A O 1
ATOM 578 N N . ARG A 1 72 ? 32.137 3.415 -34.842 1.00 83.25 72 ARG A N 1
ATOM 579 C CA . ARG A 1 72 ? 32.994 2.441 -35.542 1.00 83.25 72 ARG A CA 1
ATOM 580 C C . ARG A 1 72 ? 32.982 2.622 -37.057 1.00 83.25 72 ARG A C 1
ATOM 582 O O . ARG A 1 72 ? 33.986 2.344 -37.702 1.00 83.25 72 ARG A O 1
ATOM 589 N N . ARG A 1 73 ? 31.846 3.029 -37.630 1.00 80.19 73 ARG A N 1
ATOM 590 C CA . ARG A 1 73 ? 31.728 3.248 -39.073 1.00 80.19 73 ARG A CA 1
ATOM 591 C C . ARG A 1 73 ? 32.382 4.559 -39.512 1.00 80.19 73 ARG A C 1
ATOM 593 O O . ARG A 1 73 ? 33.032 4.557 -40.549 1.00 80.19 73 ARG A O 1
ATOM 600 N N . ILE A 1 74 ? 32.261 5.624 -38.714 1.00 76.12 74 ILE A N 1
ATOM 601 C CA . ILE A 1 74 ? 32.963 6.900 -38.940 1.00 76.12 74 ILE A CA 1
ATOM 602 C C . ILE A 1 74 ? 34.482 6.681 -38.919 1.00 76.12 74 ILE A C 1
ATOM 604 O O . ILE A 1 74 ? 35.169 7.136 -39.826 1.00 76.12 74 ILE A O 1
ATOM 608 N N . ASP A 1 75 ? 34.989 5.930 -37.937 1.00 74.81 75 ASP A N 1
ATOM 609 C CA . ASP A 1 75 ? 36.428 5.684 -37.764 1.00 74.81 75 ASP A CA 1
ATOM 610 C C . ASP A 1 75 ? 37.047 4.822 -38.889 1.00 74.81 75 ASP A C 1
ATOM 612 O O . ASP A 1 75 ? 38.268 4.780 -39.033 1.00 74.81 75 ASP A O 1
ATOM 616 N N . ALA A 1 76 ? 36.230 4.111 -39.678 1.00 75.62 76 ALA A N 1
ATOM 617 C CA . ALA A 1 76 ? 36.686 3.163 -40.699 1.00 75.62 76 ALA A CA 1
ATOM 618 C C . ALA A 1 76 ? 36.771 3.739 -42.131 1.00 75.62 76 ALA A C 1
ATOM 620 O O . ALA A 1 76 ? 37.447 3.148 -42.975 1.00 75.62 76 ALA A O 1
ATOM 621 N N . GLU A 1 77 ? 36.100 4.856 -42.441 1.00 69.94 77 GLU A N 1
ATOM 622 C CA . GLU A 1 77 ? 36.027 5.429 -43.799 1.00 69.94 77 GLU A CA 1
ATOM 623 C C . GLU A 1 77 ? 36.787 6.769 -43.900 1.00 69.94 77 GLU A C 1
ATOM 625 O O . GLU A 1 77 ? 36.269 7.832 -43.565 1.00 69.94 77 GLU A O 1
ATOM 630 N N . ASN A 1 78 ? 38.019 6.726 -44.427 1.00 61.31 78 ASN A N 1
ATOM 631 C CA . ASN A 1 78 ? 38.926 7.885 -44.503 1.00 61.31 78 ASN A CA 1
ATOM 632 C C . ASN A 1 78 ? 38.550 8.954 -45.560 1.00 61.31 78 ASN A C 1
ATOM 634 O O . ASN A 1 78 ? 38.925 10.111 -45.388 1.00 61.31 78 ASN A O 1
ATOM 638 N N . ASP A 1 79 ? 37.796 8.614 -46.616 1.00 59.84 79 ASP A N 1
ATOM 639 C CA . ASP A 1 79 ? 37.544 9.529 -47.757 1.00 59.84 79 ASP A CA 1
ATOM 640 C C . ASP A 1 79 ? 36.173 10.240 -47.736 1.00 59.84 79 ASP A C 1
ATOM 642 O O . ASP A 1 79 ? 36.016 11.306 -48.331 1.00 59.84 79 ASP A O 1
ATOM 646 N N . TRP A 1 80 ? 35.181 9.711 -47.009 1.00 57.41 80 TRP A N 1
ATOM 647 C CA . TRP A 1 80 ? 33.831 10.301 -46.878 1.00 57.41 80 TRP A CA 1
ATOM 648 C C . TRP A 1 80 ? 33.552 10.901 -45.489 1.00 57.41 80 TRP A C 1
ATOM 650 O O . TRP A 1 80 ? 32.448 11.397 -45.226 1.00 57.41 80 TRP A O 1
ATOM 660 N N . GLY A 1 81 ? 34.569 10.905 -44.618 1.00 62.72 81 GLY A N 1
ATOM 661 C CA . GLY A 1 81 ? 34.456 11.137 -43.177 1.00 62.72 81 GLY A CA 1
ATOM 662 C C . GLY A 1 81 ? 33.621 12.356 -42.785 1.00 62.72 81 GLY A C 1
ATOM 663 O O . GLY A 1 81 ? 32.722 12.224 -41.970 1.00 62.72 81 GLY A O 1
ATOM 664 N N . LYS A 1 82 ? 33.800 13.521 -43.425 1.00 69.06 82 LYS A N 1
ATOM 665 C CA . LYS A 1 82 ? 33.092 14.760 -43.023 1.00 69.06 82 LYS A CA 1
ATOM 666 C C . LYS A 1 82 ? 31.585 14.766 -43.314 1.00 69.06 82 LYS A C 1
ATOM 668 O O . LYS A 1 82 ? 30.813 15.331 -42.541 1.00 69.06 82 LYS A O 1
ATOM 673 N N . HIS A 1 83 ? 31.148 14.196 -44.442 1.00 71.25 83 HIS A N 1
ATOM 674 C CA . HIS A 1 83 ? 29.713 14.129 -44.771 1.00 71.25 83 HIS A CA 1
ATOM 675 C C . HIS A 1 83 ? 29.024 13.024 -43.969 1.00 71.25 83 HIS A C 1
ATOM 677 O O . HIS A 1 83 ? 27.909 13.215 -43.481 1.00 71.25 83 HIS A O 1
ATOM 683 N N . PHE A 1 84 ? 29.716 11.898 -43.788 1.00 75.00 84 PHE A N 1
ATOM 684 C CA . PHE A 1 84 ? 29.227 10.782 -42.993 1.00 75.00 84 PHE A CA 1
ATOM 685 C C . PHE A 1 84 ? 29.148 11.129 -41.498 1.00 75.00 84 PHE A C 1
ATOM 687 O O . PHE A 1 84 ? 28.150 10.827 -40.854 1.00 75.00 84 PHE A O 1
ATOM 694 N N . GLU A 1 85 ? 30.131 11.856 -40.962 1.00 78.31 85 GLU A N 1
ATOM 695 C CA . GLU A 1 85 ? 30.147 12.352 -39.581 1.00 78.31 85 GLU A CA 1
ATOM 696 C C . GLU A 1 85 ? 28.949 13.266 -39.296 1.00 78.31 85 GLU A C 1
ATOM 698 O O . GLU A 1 85 ? 28.236 13.065 -38.313 1.00 78.31 85 GLU A O 1
ATOM 703 N N . LYS A 1 86 ? 28.643 14.211 -40.197 1.00 81.94 86 LYS A N 1
ATOM 704 C CA . LYS A 1 86 ? 27.474 15.092 -40.046 1.00 81.94 86 LYS A CA 1
ATOM 705 C C . LYS A 1 86 ? 26.155 14.311 -40.037 1.00 81.94 86 LYS A C 1
ATOM 707 O O . LYS A 1 86 ? 25.285 14.599 -39.216 1.00 81.94 86 LYS A O 1
ATOM 712 N N . LEU A 1 87 ? 26.010 13.316 -40.915 1.00 81.69 87 LEU A N 1
ATOM 713 C CA . LEU A 1 87 ? 24.835 12.437 -40.940 1.00 81.69 87 LEU A CA 1
ATOM 714 C C . LEU A 1 87 ? 24.745 11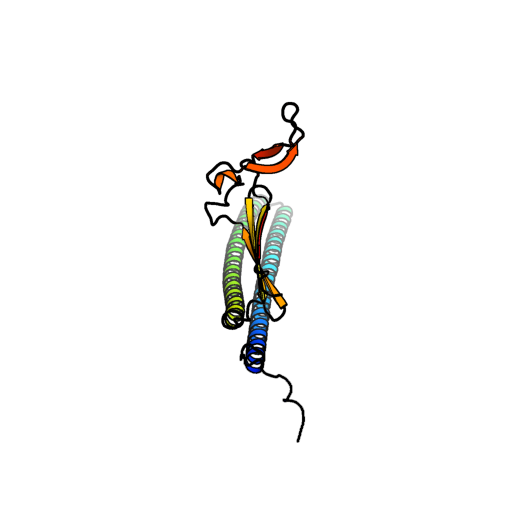.566 -39.682 1.00 81.69 87 LEU A C 1
ATOM 716 O O . LEU A 1 87 ? 23.658 11.395 -39.135 1.00 81.69 87 LEU A O 1
ATOM 720 N N . ALA A 1 88 ? 25.869 11.046 -39.191 1.00 80.50 88 ALA A N 1
ATOM 721 C CA . ALA A 1 88 ? 25.914 10.218 -37.994 1.00 80.50 88 ALA A CA 1
ATOM 722 C C . ALA A 1 88 ? 25.563 11.006 -36.721 1.00 80.50 88 ALA A C 1
ATOM 724 O O . ALA A 1 88 ? 24.854 10.484 -35.858 1.00 80.50 88 ALA A O 1
ATOM 725 N N . VAL A 1 89 ? 25.986 12.271 -36.621 1.00 83.88 89 VAL A N 1
ATOM 726 C CA . VAL A 1 89 ? 25.562 13.182 -35.544 1.00 83.88 89 VAL A CA 1
ATOM 727 C C . VAL A 1 89 ? 24.047 13.396 -35.595 1.00 83.88 89 VAL A C 1
ATOM 729 O O . VAL A 1 89 ? 23.372 13.167 -34.594 1.00 83.88 89 VAL A O 1
ATOM 732 N N . GLN A 1 90 ? 23.493 13.723 -36.769 1.00 87.44 90 GLN A N 1
ATOM 733 C CA . GLN A 1 90 ? 22.046 13.914 -36.944 1.00 87.44 90 GLN A CA 1
ATOM 734 C C . GLN A 1 90 ? 21.238 12.648 -36.618 1.00 87.44 90 GLN A C 1
ATOM 736 O O . GLN A 1 90 ? 20.205 12.722 -35.953 1.00 87.44 90 GLN A O 1
ATOM 741 N N . LEU A 1 91 ? 21.715 11.475 -37.041 1.00 84.62 91 LEU A N 1
ATOM 742 C CA . LEU A 1 91 ? 21.109 10.183 -36.709 1.00 84.62 91 LEU A CA 1
ATOM 743 C C . LEU A 1 91 ? 21.155 9.907 -35.203 1.00 84.62 91 LEU A C 1
ATOM 745 O O . LEU A 1 91 ? 20.159 9.467 -34.633 1.00 84.62 91 LEU A O 1
ATOM 749 N N . THR A 1 92 ? 22.273 10.202 -34.542 1.00 85.00 92 THR A N 1
ATOM 750 C CA . THR A 1 92 ? 22.430 10.005 -33.093 1.00 85.00 92 THR A CA 1
ATOM 751 C C . THR A 1 92 ? 21.510 10.928 -32.291 1.00 85.00 92 THR A C 1
ATOM 753 O O . THR A 1 92 ? 20.901 10.498 -31.306 1.00 85.00 92 THR A O 1
ATOM 756 N N . GLU A 1 93 ? 21.356 12.181 -32.721 1.00 88.94 93 GLU A N 1
ATOM 757 C CA . GLU A 1 93 ? 20.400 13.130 -32.143 1.00 88.94 93 GLU A CA 1
ATOM 758 C C . GLU A 1 93 ? 18.954 12.670 -32.354 1.00 88.94 93 GLU A C 1
ATOM 760 O O . GLU A 1 93 ? 18.167 12.653 -31.403 1.00 88.94 93 GLU A O 1
ATOM 765 N N . ALA A 1 94 ? 18.611 12.217 -33.564 1.00 89.25 94 ALA A N 1
ATOM 766 C CA . ALA A 1 94 ? 17.288 11.683 -33.875 1.00 89.25 94 ALA A CA 1
ATOM 767 C C . ALA A 1 94 ? 16.959 10.439 -33.032 1.00 89.25 94 ALA A C 1
ATOM 769 O O . ALA A 1 94 ? 15.872 10.349 -32.459 1.00 89.25 94 ALA A O 1
ATOM 770 N N . ILE A 1 95 ? 17.913 9.513 -32.880 1.00 88.81 95 ILE A N 1
ATOM 771 C CA . ILE A 1 95 ? 17.782 8.328 -32.021 1.00 88.81 95 ILE A CA 1
ATOM 772 C C . ILE A 1 95 ? 17.623 8.744 -30.559 1.00 88.81 95 ILE A C 1
ATOM 774 O O . ILE A 1 95 ? 16.732 8.246 -29.877 1.00 88.81 95 ILE A O 1
ATOM 778 N N . SER A 1 96 ? 18.430 9.691 -30.076 1.00 89.38 96 SER A N 1
ATOM 779 C CA . SER A 1 96 ? 18.341 10.190 -28.699 1.00 89.38 96 SER A CA 1
ATOM 780 C C . SER A 1 96 ? 16.983 10.832 -28.412 1.00 89.38 96 SER A C 1
ATOM 782 O O . SER A 1 96 ? 16.379 10.561 -27.369 1.00 89.38 96 SER A O 1
ATOM 784 N N . SER A 1 97 ? 16.473 11.634 -29.348 1.00 92.94 97 SER A N 1
ATOM 785 C CA . SER A 1 97 ? 15.141 12.239 -29.276 1.00 92.94 97 SER A CA 1
ATOM 786 C C . SER A 1 97 ? 14.042 11.171 -29.279 1.00 92.94 97 SER A C 1
ATOM 788 O O . SER A 1 97 ? 13.171 11.173 -28.405 1.00 92.94 97 SER A O 1
ATOM 790 N N . CYS A 1 98 ? 14.132 10.185 -30.176 1.00 92.06 98 CYS A N 1
ATOM 791 C CA . CYS A 1 98 ? 13.184 9.075 -30.257 1.00 92.06 98 CYS A CA 1
ATOM 792 C C . CYS A 1 98 ? 13.174 8.228 -28.975 1.00 92.06 98 CYS A C 1
ATOM 794 O O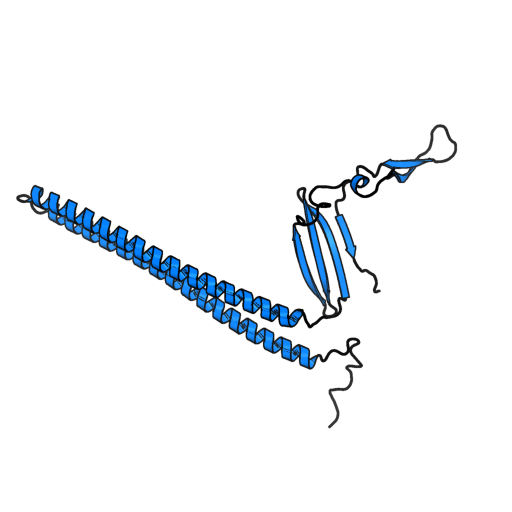 . CYS A 1 98 ? 12.107 7.961 -28.423 1.00 92.06 98 CYS A O 1
ATOM 796 N N . CYS A 1 99 ? 14.345 7.854 -28.448 1.00 91.44 99 CYS A N 1
ATOM 797 C CA . CYS A 1 99 ? 14.467 7.126 -27.185 1.00 91.44 99 CYS A CA 1
ATOM 798 C C . CYS A 1 99 ? 13.911 7.937 -26.010 1.00 91.44 99 CYS A C 1
ATOM 800 O O . CYS A 1 99 ? 13.242 7.381 -25.145 1.00 91.44 99 CYS A O 1
ATOM 802 N N . THR A 1 100 ? 14.145 9.249 -25.973 1.00 93.06 100 THR A N 1
ATOM 803 C CA . THR A 1 100 ? 13.605 10.111 -24.910 1.00 93.06 100 THR A CA 1
ATOM 804 C C . THR A 1 100 ? 12.083 10.206 -24.996 1.00 93.06 100 THR A C 1
ATOM 806 O O . THR A 1 100 ? 11.399 10.060 -23.986 1.00 93.06 100 THR A O 1
ATOM 809 N N . SER A 1 101 ? 11.533 10.368 -26.202 1.00 94.81 101 SER A N 1
ATOM 810 C CA . SER A 1 101 ? 10.084 10.385 -26.423 1.00 94.81 101 SER A CA 1
ATOM 811 C C . SER A 1 101 ? 9.434 9.052 -26.043 1.00 94.81 101 SER A C 1
ATOM 813 O O . SER A 1 101 ? 8.446 9.040 -25.309 1.00 94.81 101 SER A O 1
ATOM 815 N N . ALA A 1 102 ? 10.016 7.929 -26.477 1.00 92.56 102 ALA A N 1
ATOM 816 C CA . ALA A 1 102 ? 9.547 6.589 -26.131 1.00 92.56 102 ALA A CA 1
ATOM 817 C C . ALA A 1 102 ? 9.598 6.351 -24.617 1.00 92.56 102 ALA A C 1
ATOM 819 O O . ALA A 1 102 ? 8.614 5.907 -24.036 1.00 92.56 102 ALA A O 1
ATOM 820 N N . ARG A 1 103 ? 10.706 6.725 -23.962 1.00 95.56 103 ARG A N 1
ATOM 821 C CA . ARG A 1 103 ? 10.837 6.668 -22.503 1.00 95.56 103 ARG A CA 1
ATOM 822 C C . ARG A 1 103 ? 9.712 7.430 -21.815 1.00 95.56 103 ARG A C 1
ATOM 824 O O . ARG A 1 103 ? 9.045 6.855 -20.967 1.00 95.56 103 ARG A O 1
ATOM 831 N N . ASN A 1 104 ? 9.509 8.697 -22.166 1.00 95.75 104 ASN A N 1
ATOM 832 C CA . ASN A 1 104 ? 8.539 9.545 -21.477 1.00 95.75 104 ASN A CA 1
ATOM 833 C C . ASN A 1 104 ? 7.107 9.028 -21.660 1.00 95.75 104 ASN A C 1
ATOM 835 O O . ASN A 1 104 ? 6.356 8.966 -20.692 1.00 95.75 104 ASN A O 1
ATOM 839 N N . LYS A 1 105 ? 6.751 8.594 -22.877 1.00 96.31 105 LYS A N 1
ATOM 840 C CA . LYS A 1 105 ? 5.433 8.008 -23.161 1.00 96.31 105 LYS A CA 1
ATOM 841 C C . LYS A 1 105 ? 5.198 6.723 -22.370 1.00 96.31 105 LYS A C 1
ATOM 843 O O . LYS A 1 105 ? 4.156 6.587 -21.740 1.00 96.31 105 LYS A O 1
ATOM 848 N N . THR A 1 106 ? 6.164 5.804 -22.375 1.00 95.00 106 THR A N 1
ATOM 849 C CA . THR A 1 106 ? 6.022 4.523 -21.674 1.00 95.00 106 THR A CA 1
ATOM 850 C C . THR A 1 106 ? 6.005 4.701 -20.160 1.00 95.00 106 THR A C 1
ATOM 852 O O . THR A 1 106 ? 5.175 4.091 -19.498 1.00 95.00 106 THR A O 1
ATOM 855 N N . VAL A 1 107 ? 6.878 5.553 -19.608 1.00 96.69 107 VAL A N 1
ATOM 856 C CA . VAL A 1 107 ? 6.892 5.857 -18.168 1.00 96.69 107 VAL A CA 1
ATOM 857 C C . VAL A 1 107 ? 5.545 6.435 -17.741 1.00 96.69 107 VAL A C 1
ATOM 859 O O . VAL A 1 107 ? 4.934 5.888 -16.833 1.00 96.69 107 VAL A O 1
ATOM 862 N N . SER A 1 108 ? 5.044 7.455 -18.446 1.00 96.75 108 SER A N 1
ATOM 863 C CA . SER A 1 108 ? 3.738 8.053 -18.139 1.00 96.75 108 SER A CA 1
ATOM 864 C C . SER A 1 108 ? 2.610 7.022 -18.197 1.00 96.75 108 SER A C 1
ATOM 866 O O . SER A 1 108 ? 1.789 6.964 -17.292 1.00 96.75 108 SER A O 1
ATOM 868 N N . SER A 1 109 ? 2.590 6.174 -19.231 1.00 96.50 109 SER A N 1
ATOM 869 C CA . SER A 1 109 ? 1.561 5.140 -19.383 1.00 96.50 109 SER A CA 1
ATOM 870 C C . SER A 1 109 ? 1.575 4.130 -18.234 1.00 96.50 109 SER A C 1
ATOM 872 O O . SER A 1 109 ? 0.516 3.763 -17.737 1.00 96.50 109 SER A O 1
ATOM 874 N N . VAL A 1 110 ? 2.757 3.673 -17.809 1.00 95.88 110 VAL A N 1
ATOM 875 C CA . VAL A 1 110 ? 2.879 2.712 -16.701 1.00 95.88 110 VAL A CA 1
ATOM 876 C C . VAL A 1 110 ? 2.538 3.365 -15.363 1.00 95.88 110 VAL A C 1
ATOM 878 O O . VAL A 1 110 ? 1.901 2.737 -14.524 1.00 95.88 110 VAL A O 1
ATOM 881 N N . GLU A 1 111 ? 2.930 4.622 -15.149 1.00 95.38 111 GLU A N 1
ATOM 882 C CA . GLU A 1 111 ? 2.563 5.366 -13.940 1.00 95.38 111 GLU A CA 1
ATOM 883 C C . GLU A 1 111 ? 1.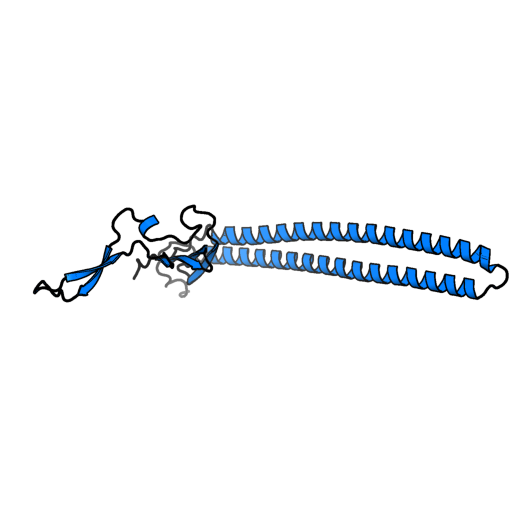044 5.529 -13.814 1.00 95.38 111 GLU A C 1
ATOM 885 O O . GLU A 1 111 ? 0.500 5.354 -12.724 1.00 95.38 111 GLU A O 1
ATOM 890 N N . ASP A 1 112 ? 0.346 5.799 -14.918 1.00 97.06 112 ASP A N 1
ATOM 891 C CA . ASP A 1 112 ? -1.113 5.906 -14.918 1.00 97.06 112 ASP A CA 1
ATOM 892 C C . ASP A 1 112 ? -1.795 4.558 -14.632 1.00 97.06 112 ASP A C 1
ATOM 894 O O . ASP A 1 112 ? -2.746 4.505 -13.850 1.00 97.06 112 ASP A O 1
ATOM 898 N N . GLU A 1 113 ? -1.285 3.452 -15.182 1.00 95.88 113 GLU A N 1
ATOM 899 C CA . GLU A 1 113 ? -1.761 2.103 -14.841 1.00 95.88 113 GLU A CA 1
ATOM 900 C C . GLU A 1 113 ? -1.540 1.776 -13.353 1.00 95.88 113 GLU A C 1
ATOM 902 O O . GLU A 1 113 ? -2.441 1.259 -12.690 1.00 95.88 113 GLU A O 1
ATOM 907 N N . ILE A 1 114 ? -0.368 2.113 -12.801 1.00 96.12 114 ILE A N 1
ATOM 908 C CA . ILE A 1 114 ? -0.057 1.910 -11.378 1.00 96.12 114 ILE A CA 1
ATOM 909 C C . ILE A 1 114 ? -1.022 2.711 -10.497 1.00 96.12 114 ILE A C 1
ATOM 911 O O . ILE A 1 114 ? -1.559 2.158 -9.540 1.00 96.12 114 ILE A O 1
ATOM 915 N N . ARG A 1 115 ? -1.316 3.972 -10.839 1.00 96.44 115 ARG A N 1
ATOM 916 C CA . ARG A 1 115 ? -2.299 4.786 -10.101 1.00 96.44 115 ARG A CA 1
ATOM 917 C C . ARG A 1 115 ? -3.696 4.166 -10.110 1.00 96.44 115 ARG A C 1
ATOM 919 O O . ARG A 1 115 ? -4.394 4.199 -9.098 1.00 96.44 115 ARG A O 1
ATOM 926 N N . GLN A 1 116 ? -4.117 3.582 -11.233 1.00 96.50 116 GLN A N 1
ATOM 927 C CA . GLN A 1 116 ? -5.401 2.877 -11.308 1.00 96.50 116 GLN A CA 1
ATOM 928 C C . GLN A 1 116 ? -5.422 1.637 -10.404 1.00 96.50 116 GLN A C 1
ATOM 930 O O . GLN A 1 116 ? -6.426 1.375 -9.737 1.00 96.50 116 GLN A O 1
ATOM 935 N N . LEU A 1 117 ? -4.317 0.890 -10.342 1.00 96.19 117 LEU A N 1
ATOM 936 C CA . LEU A 1 117 ? -4.169 -0.246 -9.430 1.00 96.19 117 LEU A CA 1
ATOM 937 C C . LEU A 1 117 ? -4.190 0.197 -7.958 1.00 96.19 117 LEU A C 1
ATOM 939 O O . LEU A 1 117 ? -4.878 -0.427 -7.152 1.00 96.19 117 LEU A O 1
ATOM 943 N N . GLU A 1 118 ? -3.534 1.306 -7.613 1.00 95.56 118 GLU A N 1
ATOM 944 C CA . GLU A 1 118 ? -3.568 1.889 -6.262 1.00 95.56 118 GLU A CA 1
ATOM 945 C C . GLU A 1 118 ? -4.988 2.285 -5.839 1.00 95.56 118 GLU A C 1
ATOM 947 O O . GLU A 1 118 ? -5.399 2.008 -4.709 1.00 95.56 118 GLU A O 1
ATOM 952 N N . HIS A 1 119 ? -5.770 2.868 -6.752 1.00 95.88 119 HIS A N 1
ATOM 953 C CA . HIS A 1 119 ? -7.175 3.182 -6.493 1.00 95.88 119 HIS A CA 1
ATOM 954 C C . HIS A 1 119 ? -7.986 1.917 -6.187 1.00 95.88 119 HIS A C 1
ATOM 956 O O . HIS A 1 119 ? -8.696 1.855 -5.183 1.00 95.88 119 HIS A O 1
ATOM 962 N N . ARG A 1 120 ? -7.836 0.868 -7.007 1.00 95.75 120 ARG A N 1
ATOM 963 C CA . ARG A 1 120 ? -8.515 -0.421 -6.791 1.00 95.75 120 ARG A CA 1
ATOM 964 C C . ARG A 1 120 ? -8.094 -1.082 -5.476 1.00 95.75 120 ARG A C 1
ATOM 966 O O . ARG A 1 120 ? -8.941 -1.632 -4.775 1.00 95.75 120 ARG A O 1
ATOM 973 N N . LEU A 1 121 ? -6.815 -0.994 -5.110 1.00 93.81 121 LEU A N 1
ATOM 974 C CA . LEU A 1 121 ? -6.310 -1.487 -3.828 1.00 93.81 121 LEU A CA 1
ATOM 975 C C . LEU A 1 121 ? -6.951 -0.740 -2.649 1.00 93.81 121 LEU A C 1
ATOM 977 O O . LEU A 1 121 ? -7.346 -1.364 -1.664 1.00 93.81 121 LEU A O 1
ATOM 981 N N . SER A 1 122 ? -7.081 0.585 -2.754 1.00 90.06 122 SER A N 1
ATOM 982 C CA . SER A 1 122 ? -7.764 1.411 -1.753 1.00 90.06 122 SER A CA 1
ATOM 983 C C . SER A 1 122 ? -9.234 1.010 -1.591 1.00 90.06 122 SER A C 1
ATOM 985 O O . SER A 1 122 ? -9.703 0.828 -0.467 1.00 90.06 122 SER A O 1
ATOM 987 N N . GLU A 1 123 ? -9.947 0.772 -2.697 1.00 95.06 123 GLU A N 1
ATOM 988 C CA . GLU A 1 123 ? -11.331 0.286 -2.655 1.00 95.06 123 GLU A CA 1
ATOM 989 C C . GLU A 1 123 ? -11.460 -1.067 -1.946 1.00 95.06 123 GLU A C 1
ATOM 991 O O . GLU A 1 123 ? -12.367 -1.246 -1.134 1.00 95.06 123 GLU A O 1
ATOM 996 N N . ILE A 1 124 ? -10.567 -2.021 -2.225 1.00 92.25 124 ILE A N 1
ATOM 997 C CA . ILE A 1 124 ? -10.587 -3.338 -1.568 1.00 92.25 124 ILE A CA 1
ATOM 998 C C . ILE A 1 124 ? -10.327 -3.195 -0.069 1.00 92.25 124 ILE A C 1
ATOM 1000 O O . ILE A 1 124 ? -11.049 -3.782 0.734 1.00 92.25 124 ILE A O 1
ATOM 1004 N N . ARG A 1 125 ? -9.358 -2.361 0.325 1.00 86.94 125 ARG A N 1
ATOM 1005 C CA . ARG A 1 125 ? -9.082 -2.071 1.740 1.00 86.94 125 ARG A CA 1
ATOM 1006 C C . ARG A 1 125 ? -10.282 -1.435 2.438 1.00 86.94 125 ARG A C 1
ATOM 1008 O O . ARG A 1 125 ? -10.602 -1.816 3.560 1.00 86.94 125 ARG A O 1
ATOM 1015 N N . ALA A 1 126 ? -10.973 -0.513 1.770 1.00 87.25 126 ALA A N 1
ATOM 1016 C CA . ALA A 1 126 ? -12.189 0.095 2.297 1.00 87.25 126 ALA A CA 1
ATOM 1017 C C . ALA A 1 126 ? -13.314 -0.939 2.475 1.00 87.25 126 ALA A C 1
ATOM 1019 O O . ALA A 1 126 ? -13.981 -0.939 3.507 1.00 87.25 126 ALA A O 1
ATOM 1020 N N . ARG A 1 127 ? -13.493 -1.859 1.516 1.00 89.56 127 ARG A N 1
ATOM 1021 C CA . ARG A 1 127 ? -14.476 -2.954 1.620 1.00 89.56 127 ARG A CA 1
ATOM 1022 C C . ARG A 1 127 ? -14.137 -3.935 2.744 1.00 89.56 127 ARG A C 1
ATOM 1024 O O . ARG A 1 127 ? -15.041 -4.328 3.472 1.00 89.56 127 ARG A O 1
ATOM 1031 N N . ALA A 1 128 ? -12.861 -4.274 2.927 1.00 82.69 128 ALA A N 1
ATOM 1032 C CA . ALA A 1 128 ? -12.410 -5.117 4.034 1.00 82.69 128 ALA A CA 1
ATOM 1033 C C . ALA A 1 128 ? -12.684 -4.460 5.396 1.00 82.69 128 ALA A C 1
ATOM 1035 O O . ALA A 1 128 ? -13.246 -5.088 6.291 1.00 82.69 128 ALA A O 1
ATOM 1036 N N . LEU A 1 129 ? -12.369 -3.167 5.531 1.00 83.25 129 LEU A N 1
ATOM 1037 C CA . LEU A 1 129 ? -12.687 -2.403 6.737 1.00 83.25 129 LEU A CA 1
ATOM 1038 C C . LEU A 1 129 ? -14.197 -2.357 6.997 1.00 83.25 129 LEU A C 1
ATOM 1040 O O . LEU A 1 129 ? -14.629 -2.486 8.140 1.00 83.25 129 LEU A O 1
ATOM 1044 N N . GLU A 1 130 ? -15.001 -2.187 5.950 1.00 84.38 130 GLU A N 1
ATOM 1045 C CA . GLU A 1 130 ? -16.458 -2.174 6.055 1.00 84.38 130 GLU A CA 1
ATOM 1046 C C . GLU A 1 130 ? -17.028 -3.541 6.466 1.00 84.38 130 GLU A C 1
ATOM 1048 O O . GLU A 1 130 ? -17.953 -3.592 7.272 1.00 84.38 130 GLU A O 1
ATOM 1053 N N . ALA A 1 131 ? -16.460 -4.652 5.986 1.00 82.94 131 ALA A N 1
ATOM 1054 C CA . ALA A 1 131 ? -16.831 -5.997 6.433 1.00 82.94 131 ALA A CA 1
ATOM 1055 C C . ALA A 1 131 ? -16.537 -6.195 7.930 1.00 82.94 131 ALA A C 1
ATOM 1057 O O . ALA A 1 131 ? -17.417 -6.626 8.677 1.00 82.94 131 ALA A O 1
ATOM 1058 N N . CYS A 1 132 ? -15.355 -5.767 8.396 1.00 78.75 132 CYS A N 1
ATOM 1059 C CA . CYS A 1 132 ? -15.033 -5.743 9.825 1.00 78.75 132 CYS A CA 1
ATOM 1060 C C . CYS A 1 132 ? -16.029 -4.876 10.603 1.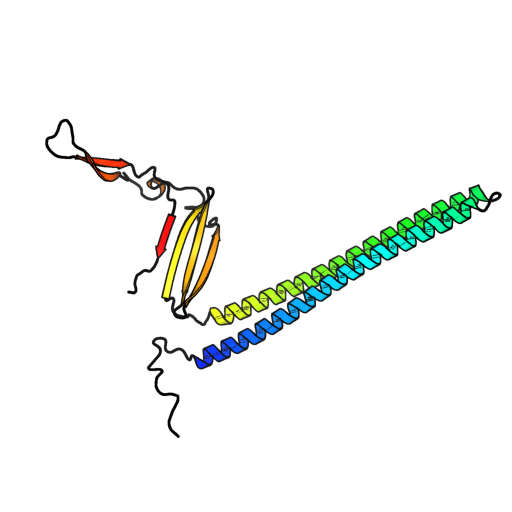00 78.75 132 CYS A C 1
ATOM 1062 O O . CYS A 1 132 ? -16.586 -5.316 11.605 1.00 78.75 132 CYS A O 1
ATOM 1064 N N . ARG A 1 133 ? -16.310 -3.653 10.136 1.00 78.81 133 ARG A N 1
ATOM 1065 C CA . ARG A 1 133 ? -17.276 -2.759 10.791 1.00 78.81 133 ARG A CA 1
ATOM 1066 C C . ARG A 1 133 ? -18.652 -3.399 10.892 1.00 78.81 133 ARG A C 1
ATOM 1068 O O . ARG A 1 133 ? -19.234 -3.376 11.968 1.00 78.81 133 ARG A O 1
ATOM 1075 N N . LYS A 1 134 ? -19.171 -4.006 9.827 1.00 82.06 134 LYS A N 1
ATOM 1076 C CA . LYS A 1 134 ? -20.479 -4.681 9.846 1.00 82.06 134 LYS A CA 1
ATOM 1077 C C . LYS A 1 134 ? -20.543 -5.852 10.814 1.00 82.06 134 LYS A C 1
ATOM 1079 O O . LYS A 1 134 ? -21.622 -6.130 11.322 1.00 82.06 134 LYS A O 1
ATOM 1084 N N . PHE A 1 135 ? -19.427 -6.530 11.060 1.00 79.25 135 PHE A N 1
ATOM 1085 C CA . PHE A 1 135 ? -19.365 -7.575 12.071 1.00 79.25 135 PHE A CA 1
ATOM 1086 C C . PHE A 1 135 ? -19.316 -6.978 13.483 1.00 79.25 135 PHE A C 1
ATOM 1088 O O . PHE A 1 135 ? -20.161 -7.317 14.304 1.00 79.25 135 PHE A O 1
ATOM 1095 N N . PHE A 1 136 ? -18.397 -6.039 13.730 1.00 71.62 136 PHE A N 1
ATOM 1096 C CA . PHE A 1 136 ? -18.133 -5.495 15.065 1.00 71.62 136 PHE A CA 1
ATOM 1097 C C . PHE A 1 136 ? -19.145 -4.440 15.550 1.00 71.62 136 PHE A C 1
ATOM 1099 O O . PHE A 1 136 ? -19.295 -4.253 16.750 1.00 71.62 136 PHE A O 1
ATOM 1106 N N . THR A 1 137 ? -19.848 -3.738 14.655 1.00 68.81 137 THR A N 1
ATOM 1107 C CA . THR A 1 137 ? -20.782 -2.652 15.034 1.00 68.81 137 THR A CA 1
ATOM 1108 C C . THR A 1 137 ? -22.100 -3.174 15.624 1.00 68.81 137 THR A C 1
ATOM 1110 O O . THR A 1 137 ? -22.562 -2.607 16.611 1.00 68.81 137 THR A O 1
ATOM 1113 N N . PRO A 1 138 ? -22.737 -4.230 15.071 1.00 64.38 138 PRO A N 1
ATOM 1114 C CA . PRO A 1 138 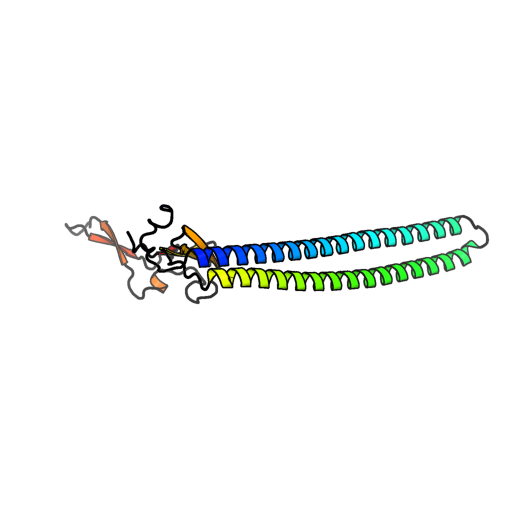? -23.951 -4.810 15.645 1.00 64.38 138 PRO A CA 1
ATOM 1115 C C . PRO A 1 138 ? -23.664 -5.785 16.787 1.00 64.38 138 PRO A C 1
ATOM 1117 O O . PRO A 1 138 ? -24.552 -6.027 17.599 1.00 64.38 138 PRO A O 1
ATOM 1120 N N . SER A 1 139 ? -22.460 -6.367 16.850 1.00 53.72 139 SER A N 1
ATOM 1121 C CA . SER A 1 139 ? -22.006 -7.093 18.031 1.00 53.72 139 SER A CA 1
ATOM 1122 C C . SER A 1 139 ? -21.593 -6.066 19.077 1.00 53.72 139 SER A C 1
ATOM 1124 O O . SER A 1 139 ? -20.408 -5.803 19.283 1.00 53.72 139 SER A O 1
ATOM 1126 N N . SER A 1 140 ? -22.571 -5.452 19.739 1.00 55.28 140 SER A N 1
ATOM 1127 C CA . SER A 1 140 ? -22.323 -4.808 21.021 1.00 55.28 140 SER A CA 1
ATOM 1128 C C . SER A 1 140 ? -21.999 -5.909 22.026 1.00 55.28 140 SER A C 1
ATOM 1130 O O . SER A 1 140 ? -22.813 -6.198 22.898 1.00 55.28 140 SER A O 1
ATOM 1132 N N . LEU A 1 141 ? -20.835 -6.553 21.878 1.00 56.66 141 LEU A N 1
ATOM 1133 C CA . LEU A 1 141 ? -20.267 -7.337 22.954 1.00 56.66 141 LEU A CA 1
ATOM 1134 C C . LEU A 1 141 ? -20.254 -6.379 24.144 1.00 56.66 141 LEU A C 1
ATOM 1136 O O . LEU A 1 141 ? -19.660 -5.299 24.030 1.00 56.66 141 LEU A O 1
ATOM 1140 N N . PRO A 1 142 ? -20.990 -6.694 25.222 1.00 62.03 142 PRO A N 1
ATOM 1141 C CA . PRO A 1 142 ? -21.073 -5.818 26.369 1.00 62.03 142 PRO A CA 1
ATOM 1142 C C . PRO A 1 142 ? -19.667 -5.374 26.760 1.00 62.03 142 PRO A C 1
ATOM 1144 O O . PRO A 1 142 ? -18.745 -6.191 26.854 1.00 62.03 142 PRO A O 1
ATOM 1147 N N . ILE A 1 143 ? -19.485 -4.066 26.916 1.00 66.12 143 ILE A N 1
ATOM 1148 C CA . ILE A 1 143 ? -18.200 -3.525 27.340 1.00 66.12 143 ILE A CA 1
ATOM 1149 C C . ILE A 1 143 ? -17.998 -3.991 28.776 1.00 66.12 143 ILE A C 1
ATOM 1151 O O . ILE A 1 143 ? -18.811 -3.698 29.650 1.00 66.12 143 ILE A O 1
ATOM 1155 N N . ARG A 1 144 ? -16.922 -4.742 29.006 1.00 74.69 144 ARG A N 1
ATOM 1156 C CA . ARG A 1 144 ? -16.536 -5.180 30.345 1.00 74.69 144 ARG A CA 1
ATOM 1157 C C . ARG A 1 144 ? -15.840 -4.057 31.098 1.00 74.69 144 ARG A C 1
ATOM 1159 O O . ARG A 1 144 ? -16.071 -3.889 32.286 1.00 74.69 144 ARG A O 1
ATOM 1166 N N . SER A 1 145 ? -14.961 -3.332 30.415 1.00 78.62 145 SER A N 1
ATOM 1167 C CA . SER A 1 145 ? -14.234 -2.205 30.991 1.00 78.62 145 SER A CA 1
ATOM 1168 C C . SER A 1 145 ? -13.855 -1.214 29.903 1.00 78.62 145 SER A C 1
ATOM 1170 O O . SER A 1 145 ? -13.417 -1.617 28.821 1.00 78.62 145 SER A O 1
ATOM 1172 N N . ASN A 1 146 ? -13.933 0.071 30.215 1.00 81.75 146 ASN A N 1
ATOM 1173 C CA . ASN A 1 146 ? -13.320 1.125 29.425 1.00 81.75 146 ASN A CA 1
ATOM 1174 C C . ASN A 1 146 ? -12.205 1.786 30.254 1.00 81.75 146 ASN A C 1
ATOM 1176 O O . ASN A 1 146 ? -12.217 1.786 31.484 1.00 81.75 146 ASN A O 1
ATOM 1180 N N . ARG A 1 147 ? -11.189 2.303 29.571 1.00 81.69 147 ARG A N 1
ATOM 1181 C CA . ARG A 1 147 ? -10.141 3.108 30.187 1.00 81.69 147 ARG A CA 1
ATOM 1182 C C . ARG A 1 147 ? -9.723 4.188 29.215 1.00 81.69 147 ARG A C 1
ATOM 1184 O O . ARG A 1 147 ? -9.043 3.913 28.227 1.00 81.69 147 ARG A O 1
ATOM 1191 N N . LEU A 1 148 ? -10.098 5.417 29.521 1.00 81.75 148 LEU A N 1
ATOM 1192 C CA . LEU A 1 148 ? -9.597 6.600 28.855 1.00 81.75 148 LEU A CA 1
ATOM 1193 C C . LEU A 1 148 ? -8.340 7.074 29.587 1.00 81.75 148 LEU A C 1
ATOM 1195 O O . LEU A 1 148 ? -8.311 7.242 30.803 1.00 81.75 148 LEU A O 1
ATOM 1199 N N . THR A 1 149 ? -7.258 7.258 28.848 1.00 81.81 149 THR A N 1
ATOM 1200 C CA . THR A 1 149 ? -5.997 7.769 29.375 1.00 81.81 149 THR A CA 1
ATOM 1201 C C . THR A 1 149 ? -5.556 8.946 28.526 1.00 81.81 149 THR A C 1
ATOM 1203 O O . THR A 1 149 ? -5.335 8.796 27.331 1.00 81.81 149 THR A O 1
ATOM 1206 N N . CYS A 1 150 ? -5.403 10.110 29.146 1.00 80.62 150 CYS A N 1
ATOM 1207 C CA . CYS A 1 150 ? -4.822 11.293 28.529 1.00 80.62 150 CYS A CA 1
ATOM 1208 C C . CYS A 1 150 ? -3.458 11.553 29.172 1.00 80.62 150 CYS A C 1
ATOM 1210 O O . CYS A 1 150 ? -3.360 11.651 30.397 1.00 80.62 150 CYS A O 1
ATOM 1212 N N . ARG A 1 151 ? -2.392 11.619 28.373 1.00 84.00 151 ARG A N 1
ATOM 1213 C CA . ARG A 1 151 ? -1.016 11.818 28.850 1.00 84.00 151 ARG A CA 1
ATOM 1214 C C . ARG A 1 151 ? -0.361 12.979 28.144 1.00 84.00 151 ARG A C 1
ATOM 1216 O O . ARG A 1 151 ? -0.514 13.129 26.940 1.00 84.00 151 ARG A O 1
ATOM 1223 N N . LEU A 1 152 ? 0.403 13.765 28.889 1.00 81.62 152 LEU A N 1
ATOM 1224 C CA . LEU A 1 152 ? 1.273 14.779 28.318 1.00 81.62 152 LEU A CA 1
ATOM 1225 C C . LEU A 1 152 ? 2.588 14.126 27.874 1.00 81.62 152 LEU A C 1
ATOM 1227 O O . LEU A 1 152 ? 3.406 13.741 28.710 1.00 81.62 152 LEU A O 1
ATOM 1231 N N . GLU A 1 153 ? 2.808 14.034 26.565 1.00 79.50 153 GLU A N 1
ATOM 1232 C CA . GLU A 1 153 ? 4.032 13.500 25.967 1.00 79.50 153 GLU A CA 1
ATOM 1233 C C . GLU A 1 153 ? 4.650 14.545 25.034 1.00 79.50 153 GLU A C 1
ATOM 1235 O O . GLU A 1 153 ? 3.976 15.130 24.193 1.00 79.50 153 GLU A O 1
ATOM 1240 N N . GLN A 1 154 ? 5.946 14.827 25.206 1.00 75.69 154 GLN A N 1
ATOM 1241 C CA . GLN A 1 154 ? 6.710 15.740 24.335 1.00 75.69 154 GLN A CA 1
ATOM 1242 C C . GLN A 1 154 ? 6.073 17.135 24.125 1.00 75.69 154 GLN A C 1
ATOM 1244 O O . GLN A 1 154 ? 6.298 17.778 23.104 1.00 75.69 154 GLN A O 1
ATOM 1249 N N . GLY A 1 155 ? 5.312 17.630 25.109 1.00 73.81 155 GLY A N 1
ATOM 1250 C CA . GLY A 1 155 ? 4.675 18.953 25.061 1.00 73.81 155 GLY A CA 1
ATOM 1251 C C . GLY A 1 155 ? 3.261 18.974 24.472 1.00 73.81 155 GLY A C 1
ATOM 1252 O O . GLY A 1 155 ? 2.687 20.052 24.348 1.00 73.81 155 GLY A O 1
ATOM 1253 N N . SER A 1 156 ? 2.675 17.819 24.157 1.00 72.00 156 SER A N 1
ATOM 1254 C CA . SER A 1 156 ? 1.298 17.708 23.663 1.00 72.00 156 SER A CA 1
ATOM 1255 C C . SER A 1 156 ? 0.548 16.590 24.381 1.00 72.00 156 SER A C 1
ATOM 1257 O O . SER A 1 156 ? 1.148 15.614 24.831 1.00 72.00 156 SER A O 1
ATOM 1259 N N . TYR A 1 157 ? -0.769 16.728 24.524 1.00 77.25 157 TYR A N 1
ATOM 1260 C CA . TYR A 1 157 ? -1.573 15.656 25.100 1.00 77.25 157 TYR A CA 1
ATOM 1261 C C . TYR A 1 157 ? -1.877 14.580 24.055 1.00 77.25 157 TYR A C 1
ATOM 1263 O O . TYR A 1 157 ? -2.248 14.872 22.914 1.00 77.25 157 TYR A O 1
ATOM 1271 N N . TYR A 1 158 ? -1.776 13.329 24.478 1.00 79.44 158 TYR A N 1
ATOM 1272 C CA . TYR A 1 158 ? -2.142 12.134 23.737 1.00 79.44 158 TYR A CA 1
ATOM 1273 C C . TYR A 1 158 ? -3.262 11.411 24.478 1.00 79.44 158 TYR A C 1
ATOM 1275 O O . TYR A 1 158 ? -3.130 11.118 25.670 1.00 79.44 158 TYR A O 1
ATOM 1283 N N . ALA A 1 159 ? -4.357 11.129 23.776 1.00 78.69 159 ALA A N 1
ATOM 1284 C CA . ALA A 1 159 ? -5.497 10.416 24.319 1.00 78.69 159 ALA A CA 1
ATOM 1285 C C . ALA A 1 159 ? -5.537 8.993 23.756 1.00 78.69 159 ALA A C 1
ATOM 1287 O O . ALA A 1 159 ? -5.491 8.777 22.545 1.00 78.69 159 ALA A O 1
ATOM 1288 N N . ALA A 1 160 ? -5.662 8.023 24.652 1.00 82.25 160 ALA A N 1
ATOM 1289 C CA . ALA A 1 160 ? -5.878 6.626 24.330 1.00 82.25 160 ALA A CA 1
ATOM 1290 C C . ALA A 1 160 ? -7.160 6.151 25.015 1.00 82.25 160 ALA A C 1
ATOM 1292 O O . ALA A 1 160 ? -7.296 6.269 26.234 1.00 82.25 160 ALA A O 1
ATOM 1293 N N . LEU A 1 161 ? -8.086 5.598 24.240 1.00 80.62 161 LEU A N 1
ATOM 1294 C CA . LEU A 1 161 ? -9.259 4.899 24.745 1.00 80.62 161 LEU A CA 1
ATOM 1295 C C . LEU A 1 161 ? -9.035 3.398 24.574 1.00 80.62 161 LEU A C 1
ATOM 1297 O O . LEU A 1 161 ? -8.942 2.900 23.457 1.00 80.62 161 LEU A O 1
ATOM 1301 N N . SER A 1 162 ? -8.970 2.678 25.685 1.00 83.25 162 SER A N 1
ATOM 1302 C CA . SER A 1 162 ? -8.954 1.220 25.706 1.00 83.25 162 SER A CA 1
ATOM 1303 C C . SER A 1 162 ? -10.353 0.721 26.039 1.00 83.25 162 SER A C 1
ATOM 1305 O O . SER A 1 162 ? -10.890 1.057 27.093 1.00 83.25 162 SER A O 1
ATOM 1307 N N . VAL A 1 163 ? -10.935 -0.097 25.171 1.00 79.44 163 VAL A N 1
ATOM 1308 C CA . VAL A 1 163 ? -12.222 -0.762 25.404 1.00 79.44 163 VAL A CA 1
ATOM 1309 C C . VAL A 1 163 ? -11.971 -2.257 25.418 1.00 79.44 163 VAL A C 1
ATOM 1311 O O . VAL A 1 163 ? -11.451 -2.799 24.447 1.00 79.44 163 VAL A O 1
ATOM 1314 N N . THR A 1 164 ? -12.326 -2.914 26.516 1.00 78.81 164 THR A N 1
ATOM 1315 C CA . THR A 1 164 ? -12.277 -4.371 26.634 1.00 78.81 164 THR A CA 1
ATOM 1316 C C . THR A 1 164 ? -13.696 -4.896 26.699 1.00 78.81 164 THR A C 1
ATOM 1318 O O . THR A 1 164 ? -14.490 -4.463 27.540 1.00 78.81 164 THR A O 1
ATOM 1321 N N . ASP A 1 165 ? -14.014 -5.834 25.823 1.00 74.88 165 ASP A N 1
ATOM 1322 C CA . ASP A 1 165 ? -15.306 -6.504 25.825 1.00 74.88 165 ASP A CA 1
ATOM 1323 C C . ASP A 1 165 ? -15.361 -7.680 26.824 1.00 74.88 165 ASP A C 1
ATOM 1325 O O . ASP A 1 165 ? -14.370 -8.050 27.464 1.00 74.88 165 ASP A O 1
ATOM 1329 N N . ILE A 1 166 ? -16.541 -8.283 26.984 1.00 71.31 166 ILE A N 1
ATOM 1330 C CA . ILE A 1 166 ? -16.723 -9.489 27.812 1.00 71.31 166 ILE A CA 1
ATOM 1331 C C . ILE A 1 166 ? -15.974 -10.728 27.300 1.00 71.31 166 ILE A C 1
ATOM 1333 O O . ILE A 1 166 ? -15.728 -11.642 28.087 1.00 71.31 166 ILE A O 1
ATOM 1337 N N . ALA A 1 167 ? -15.597 -10.773 26.020 1.00 66.06 167 ALA A N 1
ATOM 1338 C CA . ALA A 1 167 ? -14.797 -11.852 25.446 1.00 66.06 167 ALA A CA 1
ATOM 1339 C C . ALA A 1 167 ? -13.291 -11.678 25.735 1.00 66.06 167 ALA A C 1
ATOM 1341 O O . ALA A 1 167 ? -12.505 -12.592 25.485 1.00 66.06 167 ALA A O 1
ATOM 1342 N N . GLY A 1 168 ? -12.890 -10.536 26.307 1.00 71.56 168 GLY A N 1
ATOM 1343 C CA . GLY A 1 168 ? -11.505 -10.197 26.617 1.00 71.56 168 GLY A CA 1
ATOM 1344 C C . GLY A 1 168 ? -10.738 -9.595 25.439 1.00 71.56 168 GLY A C 1
ATOM 1345 O O . GLY A 1 168 ? -9.519 -9.458 25.531 1.00 71.56 168 GLY A O 1
ATOM 1346 N N . ILE A 1 169 ? -11.416 -9.233 24.346 1.00 74.19 169 ILE A N 1
ATOM 1347 C CA . ILE A 1 169 ? -10.800 -8.513 23.233 1.00 74.19 169 ILE A CA 1
ATOM 1348 C C . ILE A 1 169 ? -10.666 -7.054 23.654 1.00 74.19 169 ILE A C 1
ATOM 1350 O O . ILE A 1 169 ? -11.644 -6.392 24.004 1.00 74.19 169 ILE A O 1
ATOM 1354 N N . THR A 1 170 ? -9.434 -6.556 23.623 1.00 78.50 170 THR A N 1
ATOM 1355 C CA . THR A 1 170 ? -9.133 -5.156 23.909 1.00 78.50 170 THR A CA 1
ATOM 1356 C C . THR A 1 170 ? -8.848 -4.412 22.613 1.00 78.50 170 THR A C 1
ATOM 1358 O O . THR A 1 170 ? -7.879 -4.704 21.912 1.00 78.50 170 THR A O 1
ATOM 1361 N N . CYS A 1 171 ? -9.670 -3.410 22.320 1.00 76.75 171 CYS A N 1
ATOM 1362 C CA . CYS A 1 171 ? -9.437 -2.443 21.259 1.00 76.75 171 CYS A CA 1
ATOM 1363 C C . CYS A 1 171 ? -8.850 -1.171 21.869 1.00 76.75 171 CYS A C 1
ATOM 1365 O O . CYS A 1 171 ? -9.438 -0.583 22.777 1.00 76.75 171 CYS A O 1
ATOM 1367 N N . VAL A 1 172 ? -7.692 -0.744 21.365 1.00 82.81 172 VAL A N 1
ATOM 1368 C CA . VAL A 1 172 ? -7.065 0.520 21.755 1.00 82.81 172 VAL A CA 1
ATOM 1369 C C . VAL A 1 172 ? -7.209 1.492 20.598 1.00 82.81 172 VAL A C 1
ATOM 1371 O O . VAL A 1 172 ? -6.753 1.217 19.491 1.00 82.81 172 VAL A O 1
ATOM 1374 N N . TYR A 1 173 ? -7.863 2.614 20.868 1.00 79.25 173 TYR A N 1
ATOM 1375 C CA . TYR A 1 173 ? -7.994 3.733 19.953 1.00 79.25 173 TYR A CA 1
ATOM 1376 C C . TYR A 1 173 ? -7.075 4.834 20.433 1.00 79.25 173 TYR A C 1
ATOM 1378 O O . TYR A 1 173 ? -7.285 5.401 21.508 1.00 79.25 173 TYR A O 1
ATOM 1386 N N . ASP A 1 174 ? -6.067 5.137 19.638 1.00 80.44 174 ASP A N 1
ATOM 1387 C CA . ASP A 1 174 ? -5.214 6.273 19.874 1.00 80.44 174 ASP A CA 1
ATOM 1388 C C . ASP A 1 174 ? -5.567 7.453 18.985 1.00 80.44 174 ASP A C 1
ATOM 1390 O O . ASP A 1 174 ? -5.840 7.326 17.792 1.00 80.44 174 ASP A O 1
ATOM 1394 N N . SER A 1 175 ? -5.536 8.633 19.591 1.00 71.12 175 SER A N 1
ATOM 1395 C CA . SER A 1 175 ? -5.599 9.882 18.864 1.00 71.12 175 SER A CA 1
ATOM 1396 C C . SER A 1 175 ? -4.565 10.829 19.462 1.00 71.12 175 SER A C 1
ATOM 1398 O O . SER A 1 175 ? -4.612 11.096 20.670 1.00 71.12 175 SER A O 1
ATOM 1400 N N . PRO A 1 176 ? -3.676 11.441 18.650 1.00 66.62 176 PRO A N 1
ATOM 1401 C CA . PRO A 1 176 ? -3.143 12.734 19.056 1.00 66.62 176 PRO A CA 1
ATOM 1402 C C . PRO A 1 176 ? -4.357 13.622 19.354 1.00 66.62 176 PRO A C 1
ATOM 1404 O O . PRO A 1 176 ? -5.391 13.477 18.698 1.00 66.62 176 PRO A O 1
ATOM 1407 N N . THR A 1 177 ? -4.289 14.494 20.353 1.00 59.44 177 THR A N 1
ATOM 1408 C CA . THR A 1 177 ? -5.466 15.249 20.819 1.00 59.44 177 THR A CA 1
ATOM 1409 C C . THR A 1 177 ? -5.492 16.675 20.232 1.00 59.44 177 THR A C 1
ATOM 1411 O O . THR A 1 177 ? -5.428 17.622 21.005 1.00 59.44 177 THR A O 1
ATOM 1414 N N . PRO A 1 178 ? -5.577 16.930 18.901 1.00 47.84 178 PRO A N 1
ATOM 1415 C CA . PRO A 1 178 ? -5.738 18.297 18.408 1.00 47.84 178 PRO A CA 1
ATOM 1416 C C . PRO A 1 178 ? -7.209 18.752 18.413 1.00 47.84 178 PRO A C 1
ATOM 1418 O O . PRO A 1 178 ? -7.492 19.886 18.050 1.00 47.84 178 PRO A O 1
ATOM 1421 N N . GLY A 1 179 ? -8.160 17.880 18.779 1.00 49.41 179 GLY A N 1
ATOM 1422 C CA . GLY A 1 179 ? -9.597 18.122 18.596 1.00 49.41 179 GLY A CA 1
ATOM 1423 C C . GLY A 1 179 ? -10.308 18.905 19.706 1.00 49.41 179 GLY A C 1
ATOM 1424 O O . GLY A 1 179 ? -11.464 19.269 19.524 1.00 49.41 179 GLY A O 1
ATOM 1425 N N . GLY A 1 180 ? -9.662 19.159 20.848 1.00 55.72 180 GLY A N 1
ATOM 1426 C CA . GLY A 1 180 ? -10.267 19.893 21.963 1.00 55.72 180 GLY A CA 1
ATOM 1427 C C . GLY A 1 180 ? -9.415 21.086 22.375 1.00 55.72 180 GLY A C 1
ATOM 1428 O O . GLY A 1 180 ? -8.253 20.904 22.724 1.00 55.72 180 GLY A O 1
ATOM 1429 N N . GLU A 1 181 ? -10.002 22.286 22.413 1.00 59.06 181 GLU A N 1
ATOM 1430 C CA . GLU A 1 181 ? -9.333 23.549 22.802 1.00 59.06 181 GLU A CA 1
ATOM 1431 C C . GLU A 1 181 ? -8.660 23.492 24.191 1.00 59.06 181 GLU A C 1
ATOM 1433 O O . GLU A 1 181 ? -7.770 24.278 24.522 1.00 59.06 181 GLU A O 1
ATOM 1438 N N . ILE A 1 182 ? -9.074 22.542 25.032 1.00 62.28 182 ILE A N 1
ATOM 1439 C CA . ILE A 1 182 ? -8.608 22.411 26.413 1.00 62.28 182 ILE A CA 1
ATOM 1440 C C . ILE A 1 182 ? -7.244 21.700 26.500 1.00 62.28 182 ILE A C 1
ATOM 1442 O O . ILE A 1 182 ? -6.459 22.059 27.372 1.00 62.28 182 ILE A O 1
ATOM 1446 N N . PHE A 1 183 ? -6.911 20.766 25.599 1.00 67.81 183 PHE A N 1
ATOM 1447 C CA . PHE A 1 183 ? -5.721 19.895 25.712 1.00 67.81 183 PHE A CA 1
ATOM 1448 C C . PHE A 1 183 ? -4.705 20.065 24.568 1.00 67.81 183 PHE A C 1
ATOM 1450 O O . PHE A 1 183 ? -3.928 19.160 24.272 1.00 67.81 183 PHE A O 1
ATOM 1457 N N . THR A 1 184 ? -4.676 21.229 23.921 1.00 67.06 184 THR A N 1
ATOM 1458 C CA . THR A 1 184 ? -3.681 21.543 22.879 1.00 67.06 184 THR A CA 1
ATOM 1459 C C . THR A 1 184 ? -2.296 21.873 23.441 1.00 67.06 184 THR A C 1
ATOM 1461 O O . THR A 1 184 ? -1.297 21.679 22.755 1.00 67.06 184 THR A O 1
ATOM 1464 N N . GLU A 1 185 ? -2.221 22.347 24.687 1.00 72.69 185 GLU A N 1
ATOM 1465 C CA . GLU A 1 185 ? -0.992 22.772 25.370 1.00 72.69 185 GLU A CA 1
ATOM 1466 C C . GLU A 1 185 ? -1.007 22.311 26.835 1.00 72.69 185 GLU A C 1
ATOM 1468 O O . GLU A 1 185 ? -2.100 22.172 27.391 1.00 72.69 185 GLU A O 1
ATOM 1473 N N . PRO A 1 186 ? 0.159 22.108 27.489 1.00 78.38 186 PRO A N 1
ATOM 1474 C CA . PRO A 1 186 ? 0.238 21.742 28.904 1.00 78.38 186 PRO A CA 1
ATOM 1475 C C . PRO A 1 186 ? -0.599 22.677 29.786 1.00 78.38 186 PRO A C 1
ATOM 1477 O O . PRO A 1 186 ? -0.355 23.883 29.823 1.00 78.38 186 PRO A O 1
ATOM 1480 N N . ARG A 1 187 ? -1.567 22.123 30.525 1.00 75.81 187 ARG A N 1
ATOM 1481 C CA . ARG A 1 187 ? -2.451 22.905 31.402 1.00 75.81 187 ARG A CA 1
ATOM 1482 C C . ARG A 1 187 ? -2.013 22.821 32.854 1.00 75.81 187 ARG A C 1
ATOM 1484 O O . ARG A 1 187 ? -1.657 21.747 33.353 1.00 75.81 187 ARG A O 1
ATOM 1491 N N . LYS A 1 188 ? -2.087 23.957 33.543 1.00 80.62 188 LYS A N 1
ATOM 1492 C CA . LYS A 1 188 ? -1.964 24.029 34.996 1.00 80.62 188 LYS A CA 1
ATOM 1493 C C . LYS A 1 188 ? -3.300 23.710 35.654 1.00 80.62 188 LYS A C 1
ATOM 1495 O O . LYS A 1 188 ? -4.361 23.968 35.090 1.00 80.62 188 LYS A O 1
ATOM 1500 N N . LEU A 1 189 ? -3.266 23.216 36.889 1.00 75.88 189 LEU A N 1
ATOM 1501 C CA . LEU A 1 189 ? -4.485 22.973 37.664 1.00 75.88 189 LEU A CA 1
ATOM 1502 C C . LEU A 1 189 ? -5.319 24.255 37.843 1.00 75.88 189 LEU A C 1
ATOM 1504 O O . LEU A 1 189 ? -6.548 24.197 37.815 1.00 75.88 189 LEU A O 1
ATOM 1508 N N . SER A 1 190 ? -4.658 25.414 37.955 1.00 77.50 190 SER A N 1
ATOM 1509 C CA . SER A 1 190 ? -5.319 26.725 38.004 1.00 77.50 190 SER A CA 1
ATOM 1510 C C . SER A 1 190 ? -6.134 27.065 36.756 1.00 77.50 190 SER A C 1
ATOM 1512 O O . SER A 1 190 ? -7.052 27.874 36.850 1.00 77.50 190 SER A O 1
ATOM 1514 N N . ASP A 1 191 ? -5.799 26.476 35.605 1.00 73.94 191 ASP A N 1
ATOM 1515 C CA . ASP A 1 191 ? -6.493 26.732 34.340 1.00 73.94 191 ASP A CA 1
ATOM 1516 C C . ASP A 1 191 ? -7.823 25.967 34.269 1.00 73.94 191 ASP A C 1
ATOM 1518 O O . ASP A 1 191 ? -8.722 26.362 33.531 1.00 73.94 191 ASP A O 1
ATOM 1522 N N . LEU A 1 192 ? -7.956 24.877 35.037 1.00 70.19 192 LEU A N 1
ATOM 1523 C CA . LEU A 1 192 ? -9.150 24.028 35.052 1.00 70.19 192 LEU A CA 1
ATOM 1524 C C . LEU A 1 192 ? -10.084 24.305 36.230 1.00 70.19 192 LEU A C 1
ATOM 1526 O O . LEU A 1 192 ? -11.299 24.176 36.092 1.00 70.19 192 LEU A O 1
ATOM 1530 N N . VAL A 1 193 ? -9.532 24.650 37.396 1.00 72.75 193 VAL A N 1
ATOM 1531 C CA . VAL A 1 193 ? -10.308 24.853 38.622 1.00 72.75 193 VAL A CA 1
ATOM 1532 C C . VAL A 1 193 ? -10.167 26.308 39.073 1.00 72.75 193 VAL A C 1
ATOM 1534 O O . VAL A 1 193 ? -9.139 26.679 39.650 1.00 72.75 193 VAL A O 1
ATOM 1537 N N . PRO A 1 194 ? -11.183 27.160 38.839 1.00 65.06 194 PRO A N 1
ATOM 1538 C CA . PRO A 1 194 ? -11.134 28.548 39.274 1.00 65.06 194 PRO A CA 1
ATOM 1539 C C . PRO A 1 194 ? -11.154 28.634 40.809 1.00 65.06 194 PRO A C 1
ATOM 1541 O O . PRO A 1 194 ? -12.103 28.196 41.456 1.00 65.06 194 PRO A O 1
ATOM 1544 N N . GLY A 1 195 ? -10.110 29.221 41.404 1.00 69.62 195 GLY A N 1
ATOM 1545 C CA . GLY A 1 195 ? -10.020 29.455 42.851 1.00 69.62 195 GLY A CA 1
ATOM 1546 C C . GLY A 1 195 ? -8.630 29.206 43.445 1.00 69.62 195 GLY A C 1
ATOM 1547 O O . GLY A 1 195 ? -7.653 28.966 42.736 1.00 69.62 195 GLY A O 1
ATOM 1548 N N . ARG A 1 196 ? -8.523 29.271 44.780 1.00 65.62 196 ARG A N 1
ATOM 1549 C CA . ARG A 1 196 ? -7.291 28.899 45.495 1.00 65.62 196 ARG A CA 1
ATOM 1550 C C . ARG A 1 196 ? -7.171 27.376 45.547 1.00 65.62 196 ARG A C 1
ATOM 1552 O O . ARG A 1 196 ? -7.753 26.739 46.418 1.00 65.62 196 ARG A O 1
ATOM 1559 N N . CYS A 1 197 ? -6.399 26.808 44.625 1.00 70.25 197 CYS A N 1
ATOM 1560 C CA . CYS A 1 197 ? -6.012 25.398 44.660 1.00 70.25 197 CYS A CA 1
ATOM 1561 C C . CYS A 1 197 ? -4.881 25.205 45.681 1.00 70.25 197 CYS A C 1
ATOM 1563 O O . CYS A 1 197 ? -3.697 25.240 45.341 1.00 70.25 197 CYS A O 1
ATOM 1565 N N . GLU A 1 198 ? -5.254 25.075 46.949 1.00 79.00 198 GLU A N 1
ATOM 1566 C CA . GLU A 1 198 ? -4.351 24.865 48.080 1.00 79.00 198 GLU A CA 1
ATOM 1567 C C . GLU A 1 198 ? -4.541 23.442 48.620 1.00 79.00 198 GLU A C 1
ATOM 1569 O O . GLU A 1 198 ? -5.650 23.050 48.975 1.00 79.00 198 GLU A O 1
ATOM 1574 N N . LEU A 1 199 ? -3.461 22.661 48.666 1.00 73.50 199 LEU A N 1
ATOM 1575 C CA . LEU A 1 199 ? -3.459 21.309 49.225 1.00 73.50 199 LEU A CA 1
ATOM 1576 C C . LEU A 1 199 ? -2.684 21.308 50.541 1.00 73.50 199 LEU A C 1
ATOM 1578 O O . LEU A 1 199 ? -1.526 21.726 50.591 1.00 73.50 199 LEU A O 1
ATOM 1582 N N . ALA A 1 200 ? -3.317 20.820 51.606 1.00 75.94 200 ALA A N 1
ATOM 1583 C CA . ALA A 1 2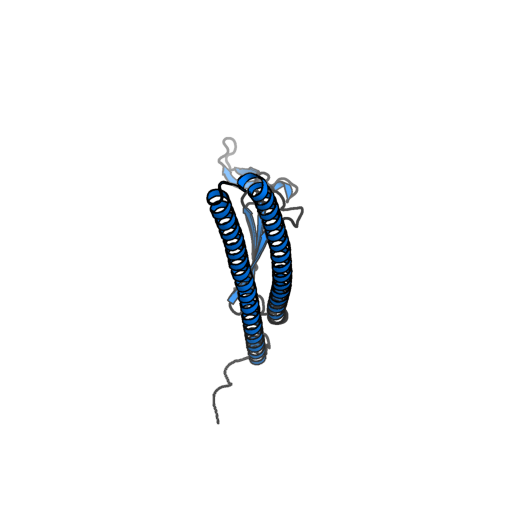00 ? -2.633 20.538 52.860 1.00 75.94 200 ALA A CA 1
ATOM 1584 C C . ALA A 1 200 ? -1.878 19.209 52.715 1.00 75.94 200 ALA A C 1
ATOM 1586 O O . ALA A 1 200 ? -2.488 18.143 52.713 1.00 75.94 200 ALA A O 1
ATOM 1587 N N . VAL A 1 201 ? -0.556 19.275 52.560 1.00 78.31 201 VAL A N 1
ATOM 1588 C CA . VAL A 1 201 ? 0.294 18.093 52.305 1.00 78.31 201 VAL A CA 1
ATOM 1589 C C . VAL A 1 201 ? 0.930 17.525 53.575 1.00 78.31 201 VAL A C 1
ATOM 1591 O O . VAL A 1 201 ? 1.533 16.457 53.543 1.00 78.31 201 VAL A O 1
ATOM 1594 N N . GLY A 1 202 ? 0.800 18.223 54.706 1.00 77.75 202 GLY A N 1
ATOM 1595 C CA . GLY A 1 202 ? 1.377 17.796 55.975 1.00 77.75 202 GLY A CA 1
ATOM 1596 C C . GLY A 1 202 ? 1.143 18.784 57.112 1.00 77.75 202 GLY A C 1
ATOM 1597 O O . GLY A 1 202 ? 0.418 19.768 56.972 1.00 77.75 202 GLY A O 1
ATOM 1598 N N . LEU A 1 203 ? 1.772 18.516 58.255 1.00 77.88 203 LEU A N 1
ATOM 1599 C CA . LEU A 1 203 ? 1.760 19.380 59.433 1.00 77.88 203 LEU A CA 1
ATOM 1600 C C . LEU A 1 203 ? 3.182 19.871 59.716 1.00 77.88 203 LEU A C 1
ATOM 1602 O O . LEU A 1 203 ? 4.096 19.072 59.916 1.00 77.88 203 LEU A O 1
ATOM 1606 N N . LYS A 1 204 ? 3.363 21.188 59.799 1.00 79.12 204 LYS A N 1
ATOM 1607 C CA . LYS A 1 204 ? 4.627 21.827 60.160 1.00 79.12 204 LYS A CA 1
ATOM 1608 C C . LYS A 1 204 ? 4.568 22.353 61.589 1.00 79.12 204 LYS A C 1
ATOM 1610 O O . LYS A 1 204 ? 3.583 22.951 62.030 1.00 79.12 204 LYS A O 1
ATOM 1615 N N . LYS A 1 205 ? 5.661 22.160 62.329 1.00 67.31 205 LYS A N 1
ATOM 1616 C CA . LYS A 1 205 ? 5.810 22.709 63.679 1.00 67.31 205 LYS A CA 1
ATOM 1617 C C . LYS A 1 205 ? 5.961 24.229 63.580 1.00 67.31 205 LYS A C 1
ATOM 1619 O O . LYS A 1 205 ? 6.966 24.724 63.072 1.00 67.31 205 LYS A O 1
ATOM 1624 N N . SER A 1 206 ? 4.946 24.965 64.026 1.00 71.38 206 SER A N 1
ATOM 1625 C CA . SER A 1 206 ? 5.001 26.425 64.079 1.00 71.38 206 SER A CA 1
ATOM 1626 C C . SER A 1 206 ? 5.927 26.865 65.209 1.00 71.38 206 SER A C 1
ATOM 1628 O O . SER A 1 206 ? 5.877 26.322 66.308 1.00 71.38 206 SER A O 1
ATOM 1630 N N . TRP A 1 207 ? 6.782 27.851 64.946 1.00 69.19 207 TRP A N 1
ATOM 1631 C CA . TRP A 1 207 ? 7.711 28.371 65.955 1.00 69.19 207 TRP A CA 1
ATOM 1632 C C . TRP A 1 207 ? 7.012 29.277 66.985 1.00 69.19 207 TRP A C 1
ATOM 1634 O O . TRP A 1 207 ? 7.509 29.454 68.090 1.00 69.19 207 TRP A O 1
ATOM 1644 N N . LEU A 1 208 ? 5.836 29.818 66.636 1.00 72.75 208 LEU A N 1
ATOM 1645 C CA . LEU A 1 208 ? 5.067 30.764 67.458 1.00 72.75 208 LEU A CA 1
ATOM 1646 C C . LEU A 1 208 ? 3.805 30.169 68.097 1.00 72.75 208 LEU A C 1
ATOM 1648 O O . LEU A 1 208 ? 3.288 30.739 69.054 1.00 72.75 208 LEU A O 1
ATOM 1652 N N . LYS A 1 209 ? 3.278 29.054 67.581 1.00 68.31 209 LYS A N 1
ATOM 1653 C CA . LYS A 1 209 ? 2.063 28.414 68.109 1.00 68.31 209 LYS A CA 1
ATOM 1654 C C . LYS A 1 209 ? 2.394 27.019 68.628 1.00 68.31 209 LYS A C 1
ATOM 1656 O O . LYS A 1 209 ? 3.133 26.280 67.989 1.00 68.31 209 LYS A O 1
ATOM 1661 N N . LYS A 1 210 ? 1.833 26.665 69.789 1.00 69.06 210 LYS A N 1
ATOM 1662 C CA . LYS A 1 210 ? 2.062 25.375 70.469 1.00 69.06 210 LYS A CA 1
ATOM 1663 C C . LYS A 1 210 ? 1.461 24.184 69.705 1.00 69.06 210 LYS A C 1
ATOM 1665 O O . LYS A 1 210 ? 1.833 23.045 69.968 1.00 69.06 210 LYS A O 1
ATOM 1670 N N . GLU A 1 211 ? 0.570 24.455 68.754 1.00 65.75 211 GLU A N 1
ATOM 1671 C CA . GLU A 1 211 ? -0.116 23.461 67.930 1.00 65.75 211 GLU A CA 1
ATOM 1672 C C . GLU A 1 211 ? 0.502 23.367 66.521 1.00 65.75 211 GLU A C 1
ATOM 1674 O O . GLU A 1 211 ? 0.910 24.390 65.954 1.00 65.75 211 GLU A O 1
ATOM 1679 N N . PRO A 1 212 ? 0.597 22.153 65.946 1.00 72.88 212 PRO A N 1
ATOM 1680 C CA . PRO A 1 212 ? 1.076 21.952 64.582 1.00 72.88 212 PRO A CA 1
ATOM 1681 C C . PRO A 1 212 ? 0.128 22.610 63.567 1.00 72.88 212 PRO A C 1
ATOM 1683 O O . PRO A 1 212 ? -1.089 22.489 63.675 1.00 72.88 212 PRO A O 1
ATOM 1686 N N . VAL A 1 213 ? 0.687 23.309 62.575 1.00 77.12 213 VAL A N 1
ATOM 1687 C CA . VAL A 1 213 ? -0.074 24.042 61.547 1.00 77.12 213 VAL A CA 1
ATOM 1688 C C . VAL A 1 213 ? 0.035 23.302 60.217 1.00 77.12 213 VAL A C 1
ATOM 1690 O O . VAL A 1 213 ? 1.105 22.795 59.890 1.00 77.12 213 VAL A O 1
ATOM 1693 N N . ALA A 1 214 ? -1.051 23.250 59.444 1.00 76.56 214 ALA A N 1
ATOM 1694 C CA . ALA A 1 214 ? -1.049 22.637 58.118 1.00 76.56 214 ALA A CA 1
ATOM 1695 C C . ALA A 1 214 ? -0.040 23.320 57.181 1.00 76.56 214 ALA A C 1
ATOM 1697 O O . ALA A 1 214 ? -0.032 24.543 57.028 1.00 76.56 214 ALA A O 1
ATOM 1698 N N . GLU A 1 215 ? 0.814 22.518 56.554 1.00 80.38 215 GLU A N 1
ATOM 1699 C CA . GLU A 1 215 ? 1.670 22.944 55.459 1.00 80.38 215 GLU A CA 1
ATOM 1700 C C . GLU A 1 215 ? 0.843 22.963 54.177 1.00 80.38 215 GLU A C 1
ATOM 1702 O O . GLU A 1 215 ? 0.396 21.923 53.688 1.00 80.38 215 GLU A O 1
ATOM 1707 N N . ILE A 1 216 ? 0.602 24.171 53.674 1.00 79.88 216 ILE A N 1
ATOM 1708 C CA . ILE A 1 216 ? -0.206 24.407 52.485 1.00 79.88 216 ILE A CA 1
ATOM 1709 C C . ILE A 1 216 ? 0.721 24.556 51.285 1.00 79.88 216 ILE A C 1
ATOM 1711 O O . ILE A 1 216 ? 1.568 25.452 51.249 1.00 79.88 216 ILE A O 1
ATOM 1715 N N . VAL A 1 217 ? 0.517 23.712 50.279 1.00 79.12 217 VAL A N 1
ATOM 1716 C CA . VAL A 1 217 ? 1.156 23.839 48.972 1.00 79.12 217 VAL A CA 1
ATOM 1717 C C . VAL A 1 217 ? 0.153 24.416 47.985 1.00 79.12 217 VAL A C 1
ATOM 1719 O O . VAL A 1 217 ? -0.995 23.976 47.898 1.00 79.12 217 VAL A O 1
ATOM 1722 N N . LYS A 1 218 ? 0.598 25.414 47.222 1.00 78.06 218 LYS A N 1
ATOM 1723 C CA . LYS A 1 218 ? -0.173 25.974 46.112 1.00 78.06 218 LYS A CA 1
ATOM 1724 C C . LYS A 1 218 ? -0.108 24.998 44.942 1.00 78.06 218 LYS A C 1
ATOM 1726 O O . LYS A 1 218 ? 0.865 24.981 44.198 1.00 78.06 218 LYS A O 1
ATOM 1731 N N . ALA A 1 219 ? -1.148 24.190 44.794 1.00 76.56 219 ALA A N 1
ATOM 1732 C CA . ALA A 1 219 ? -1.275 23.207 43.725 1.00 76.56 219 ALA A CA 1
ATOM 1733 C C . ALA A 1 219 ? -1.638 23.838 42.372 1.00 76.56 219 ALA A C 1
ATOM 1735 O O . ALA A 1 219 ? -1.599 23.161 41.352 1.00 76.56 219 ALA A O 1
ATOM 1736 N N . GLY A 1 220 ? -1.972 25.134 42.349 1.00 71.19 220 GLY A N 1
ATOM 1737 C CA . GLY A 1 220 ? -2.330 25.855 41.126 1.00 71.19 220 GLY A CA 1
ATOM 1738 C C . GLY A 1 220 ? -1.263 25.798 40.028 1.00 71.19 220 GLY A C 1
ATOM 1739 O O . GLY A 1 220 ? -1.626 25.743 38.864 1.00 71.19 220 GLY A O 1
ATOM 1740 N N . ASP A 1 221 ? 0.026 25.737 40.380 1.00 73.38 221 ASP A N 1
ATOM 1741 C CA . ASP A 1 221 ? 1.132 25.660 39.411 1.00 73.38 221 ASP A CA 1
ATOM 1742 C C . ASP A 1 221 ? 1.471 24.233 38.947 1.00 73.38 221 ASP A C 1
ATOM 1744 O O . ASP A 1 221 ? 2.374 24.050 38.129 1.00 73.38 221 ASP A O 1
ATOM 1748 N N . PHE A 1 222 ? 0.774 23.212 39.451 1.00 81.31 222 PHE A N 1
ATOM 1749 C CA . PHE A 1 222 ? 1.005 21.835 39.028 1.00 81.31 222 PHE A CA 1
ATOM 1750 C C . PHE A 1 222 ? 0.439 21.593 37.632 1.00 81.31 222 PHE A C 1
ATOM 1752 O O . PHE A 1 222 ? -0.696 21.962 37.331 1.00 81.31 222 PHE A O 1
ATOM 1759 N N . VAL A 1 223 ? 1.253 20.964 36.785 1.00 80.75 223 VAL A N 1
ATOM 1760 C CA . VAL A 1 223 ? 0.890 20.606 35.412 1.00 80.75 223 VAL A CA 1
ATOM 1761 C C . VAL A 1 223 ? 0.197 19.252 35.413 1.00 80.75 223 VAL A C 1
ATOM 1763 O O . VAL A 1 223 ? 0.648 18.310 36.068 1.00 80.75 223 VAL A O 1
ATOM 1766 N N . LEU A 1 224 ? -0.880 19.141 34.643 1.00 76.75 224 LEU A N 1
ATOM 1767 C CA . LEU A 1 224 ? -1.570 17.874 34.437 1.00 76.75 224 LEU A CA 1
ATOM 1768 C C . LEU A 1 224 ? -0.729 16.985 33.525 1.00 76.75 224 LEU A C 1
ATOM 1770 O O . LEU A 1 224 ? -0.625 17.236 32.327 1.00 76.75 224 LEU A O 1
ATOM 1774 N N . SER A 1 225 ? -0.116 15.954 34.096 1.00 80.44 225 SER A N 1
ATOM 1775 C CA . SER A 1 225 ? 0.724 15.011 33.355 1.00 80.44 225 SER A CA 1
ATOM 1776 C C . SER A 1 225 ? -0.059 13.802 32.850 1.00 80.44 225 SER A C 1
ATOM 1778 O O . SER A 1 225 ? 0.179 13.341 31.735 1.00 80.44 225 SER A O 1
ATOM 1780 N N . VAL A 1 226 ? -0.993 13.289 33.654 1.00 80.69 226 VAL A N 1
ATOM 1781 C CA . VAL A 1 226 ? -1.800 12.109 33.336 1.00 80.69 226 VAL A CA 1
ATOM 1782 C C . VAL A 1 226 ? -3.205 12.281 33.901 1.00 80.69 226 VAL A C 1
ATOM 1784 O O . VAL A 1 226 ? -3.367 12.582 35.082 1.00 80.69 226 VAL A O 1
ATOM 1787 N N . VAL A 1 227 ? -4.211 12.025 33.071 1.00 76.75 227 VAL A N 1
ATOM 1788 C CA . VAL A 1 227 ? -5.604 11.838 33.481 1.00 76.75 227 VAL A CA 1
ATOM 1789 C C . VAL A 1 227 ? -5.999 10.419 33.102 1.00 76.75 227 VAL A C 1
ATOM 1791 O O . VAL A 1 227 ? -5.811 10.005 31.958 1.00 76.75 227 VAL A O 1
ATOM 1794 N N . VAL A 1 228 ? -6.502 9.660 34.071 1.00 80.00 228 VAL A N 1
ATOM 1795 C CA . VAL A 1 228 ? -7.052 8.323 33.848 1.00 80.00 228 VAL A CA 1
ATOM 1796 C C . VAL A 1 228 ? -8.501 8.365 34.286 1.00 80.00 228 VAL A C 1
ATOM 1798 O O . VAL A 1 228 ? -8.778 8.704 35.433 1.00 80.00 228 VAL A O 1
ATOM 1801 N N . ASP A 1 229 ? -9.386 8.034 33.361 1.00 77.94 229 ASP A N 1
ATOM 1802 C CA . ASP A 1 229 ? -10.788 7.776 33.633 1.00 77.94 229 ASP A CA 1
ATOM 1803 C C . ASP A 1 229 ? -11.048 6.310 33.290 1.00 77.94 229 ASP A C 1
ATOM 1805 O O . ASP A 1 229 ? -10.732 5.845 32.190 1.00 77.94 229 ASP A O 1
ATOM 1809 N N . SER A 1 230 ? -11.501 5.550 34.273 1.00 78.00 230 SER A N 1
ATOM 1810 C CA . SER A 1 230 ? -11.728 4.118 34.141 1.00 78.00 230 SER A CA 1
ATOM 1811 C C . SER A 1 230 ? -12.961 3.735 34.929 1.00 78.00 230 SER A C 1
ATOM 1813 O O . SER A 1 230 ? -13.036 4.004 36.130 1.00 78.00 230 SER A O 1
ATOM 1815 N N . ASP A 1 231 ? -13.882 3.042 34.269 1.00 67.75 231 ASP A N 1
ATOM 1816 C CA . ASP A 1 231 ? -14.950 2.325 34.950 1.00 67.75 231 ASP A CA 1
ATOM 1817 C C . ASP A 1 231 ? -14.353 1.102 35.670 1.00 67.75 231 ASP A C 1
ATOM 1819 O O . ASP A 1 231 ? -14.352 -0.013 35.153 1.00 67.75 231 ASP A O 1
ATOM 1823 N N . ASP A 1 232 ? -13.843 1.308 36.889 1.00 54.94 232 ASP A N 1
ATOM 1824 C CA . ASP A 1 232 ? -13.534 0.230 37.851 1.00 54.94 232 ASP A CA 1
ATOM 1825 C C . ASP A 1 232 ? -14.805 -0.237 38.605 1.00 54.94 232 ASP A C 1
ATOM 1827 O O . ASP A 1 232 ? -14.748 -0.922 39.626 1.00 54.94 232 ASP A O 1
ATOM 1831 N N . SER A 1 233 ? -15.992 0.126 38.114 1.00 41.41 233 SER A N 1
ATOM 1832 C CA . SER A 1 233 ? -17.290 -0.130 38.739 1.00 41.41 233 SER A CA 1
ATOM 1833 C C . SER A 1 233 ? -17.870 -1.512 38.392 1.00 41.41 233 SER A C 1
ATOM 1835 O O . SER A 1 233 ? -19.032 -1.622 38.019 1.00 41.41 233 SER A O 1
ATOM 1837 N N . ALA A 1 234 ? -17.088 -2.586 38.544 1.00 34.78 234 ALA A N 1
ATOM 1838 C CA . ALA A 1 234 ? -17.609 -3.959 38.621 1.00 34.78 234 ALA A CA 1
ATOM 1839 C C . ALA A 1 234 ? -16.556 -4.941 39.170 1.00 34.78 234 ALA A C 1
ATOM 1841 O O . ALA A 1 234 ? -15.930 -5.698 38.423 1.00 34.78 234 ALA A O 1
ATOM 1842 N N . SER A 1 235 ? -16.389 -4.952 40.493 1.00 34.41 235 SER A N 1
ATOM 1843 C CA . SER A 1 235 ? -15.884 -6.114 41.237 1.00 34.41 235 SER A CA 1
ATOM 1844 C C . SER A 1 235 ? -16.926 -6.559 42.246 1.00 34.41 235 SER A C 1
ATOM 1846 O O . SER A 1 235 ? -17.345 -5.673 43.028 1.00 34.41 235 SER A O 1
#